Protein AF-U7QAL5-F1 (afdb_monomer_lite)

Foldseek 3Di:
DVVVVVVVVVVVVVVVVVVVVVVVVVVVVVVVVVVVVVVVVVVVVVVVVVVVVVVVVVVVVVVVVVVVVVVVVVVVVVVVVVVVVVVVVVVVVVVVVVVVVVVVVVVVVVVVVVVVVVVVVVVVVVVVVVVVVVVVVVLVVVLVVLVPDPDDPLVSLLLSLLVQLLVCVVVVNNVSNLVSLVSSVVSDPDQLVVSVVVSVVSSCVVQVVVVHDDDVVVCVVDPSSVVSSVVSVPVPDPDDDD

Radius of gyration: 71.0 Å; chains: 1; bounding box: 152×46×181 Å

pLDDT: mean 89.92, std 11.76, range [37.53, 98.44]

Organism: NCBI:txid1348334

Secondary structure (DSSP, 8-state):
-HHHHHHHHHHHHHHHHHHHHHHHHHHHHHHHHHHHHHHHHHHHHHHHHHHHHHHHHHHHHHHHHHHHHHHHHHHHHHHHHHHHHHHHHHHHHHHHHHHHHHHHHHHHHHHHHHHHHHHHHHHHHHHHHHHHHHHHHHHHHHHHHHHTS---HHHHHHHHHHHHHHHHHHTT-HHHHHHHHHHHTTT--S-HHHHHHHHHHHHHHHHHHTT----HHHHHH-HHHHHHHHHHHHS-------

Sequence (242 aa):
MQNLKLEDLKTELDQTKEELERSQLQLNQLLIELEQSQTQLYQMQREMEEMKSQNVKAEADETKEESSRSQVQLCQLLMELEQSHTELFQTHRELEESESFRKQIKVEFEQTKSNLEQTYRELVETKSAFLQTQGELDRYKFGEAIASQIISERERQYHQFVWDAWYAYRNGDINQMVDCLQKSLKYTSFSRTKTVSHWLKSWSYFSLQKGEKFEVRNLNSLLEWKQLLRRMTVVKSRATKK

Structure (mmCIF, N/CA/C/O backbone):
data_AF-U7QAL5-F1
#
_entry.id   AF-U7QAL5-F1
#
loop_
_atom_site.group_PDB
_atom_site.id
_atom_site.type_symbol
_atom_site.label_atom_id
_atom_site.label_alt_id
_atom_site.label_comp_id
_atom_site.label_asym_id
_atom_site.label_entity_id
_atom_site.label_seq_id
_atom_site.pdbx_PDB_ins_code
_atom_site.Cartn_x
_atom_site.Cartn_y
_atom_site.Cartn_z
_atom_site.occupancy
_atom_site.B_iso_or_equiv
_atom_site.auth_seq_id
_atom_site.auth_comp_id
_atom_site.auth_asym_id
_atom_site.auth_atom_id
_atom_site.pdbx_PDB_model_num
ATOM 1 N N . MET A 1 1 ? -112.307 0.870 111.579 1.00 50.78 1 MET A N 1
ATOM 2 C CA . MET A 1 1 ? -111.375 1.846 110.965 1.00 50.78 1 MET A CA 1
ATOM 3 C C . MET A 1 1 ? -109.913 1.674 111.396 1.00 50.78 1 MET A C 1
ATOM 5 O O . MET A 1 1 ? -109.056 1.951 110.574 1.00 50.78 1 MET A O 1
ATOM 9 N N . GLN A 1 2 ? -109.596 1.202 112.614 1.00 53.31 2 GLN A N 1
ATOM 10 C CA . GLN A 1 2 ? -108.200 0.938 113.026 1.00 53.31 2 GLN A CA 1
ATOM 11 C C . GLN A 1 2 ? -107.612 -0.398 112.511 1.00 53.31 2 GLN A C 1
ATOM 13 O O . GLN A 1 2 ? -106.420 -0.437 112.247 1.00 53.31 2 GLN A O 1
ATOM 18 N N . ASN A 1 3 ? -108.422 -1.450 112.295 1.00 52.50 3 ASN A N 1
ATOM 19 C CA . ASN A 1 3 ? -107.934 -2.759 111.806 1.00 52.50 3 ASN A CA 1
ATOM 20 C C . ASN A 1 3 ? -107.606 -2.788 110.295 1.00 52.50 3 ASN A C 1
ATOM 22 O O . ASN A 1 3 ? -106.592 -3.352 109.919 1.00 52.50 3 ASN A O 1
ATOM 26 N N . LEU A 1 4 ? -108.392 -2.105 109.445 1.00 56.28 4 LEU A N 1
ATOM 27 C CA . LEU A 1 4 ? -108.105 -1.979 108.001 1.00 56.28 4 LEU A CA 1
ATOM 28 C C . LEU A 1 4 ? -106.780 -1.246 107.728 1.00 56.28 4 LEU A C 1
ATOM 30 O O . LEU A 1 4 ? -106.004 -1.676 106.892 1.00 56.28 4 LEU A O 1
ATOM 34 N N . LYS A 1 5 ? -106.468 -0.201 108.508 1.00 61.22 5 LYS A N 1
ATOM 35 C CA . LYS A 1 5 ? -105.192 0.522 108.389 1.00 61.22 5 LYS A CA 1
ATOM 36 C C . LYS A 1 5 ? -103.976 -0.330 108.755 1.00 61.22 5 LYS A C 1
ATOM 38 O O . LYS A 1 5 ? -102.902 -0.082 108.229 1.00 61.22 5 LYS A O 1
ATOM 43 N N . LEU A 1 6 ? -104.122 -1.279 109.682 1.00 58.75 6 LEU A N 1
ATOM 44 C CA . LEU A 1 6 ? -103.025 -2.151 110.111 1.00 58.75 6 LEU A CA 1
ATOM 45 C C . LEU A 1 6 ? -102.735 -3.242 109.068 1.00 58.75 6 LEU A C 1
ATOM 47 O O . LEU A 1 6 ? -101.587 -3.637 108.901 1.00 58.75 6 LEU A O 1
ATOM 51 N N . GLU A 1 7 ? -103.777 -3.714 108.383 1.00 65.69 7 GLU A N 1
ATOM 52 C CA . GLU A 1 7 ? -103.694 -4.751 107.352 1.00 65.69 7 GLU A CA 1
ATOM 53 C C . GLU A 1 7 ? -103.163 -4.184 106.027 1.00 65.69 7 GLU A C 1
ATOM 55 O O . GLU A 1 7 ? -102.228 -4.759 105.474 1.00 65.69 7 GLU A O 1
ATOM 60 N N . ASP A 1 8 ? -103.623 -2.992 105.621 1.00 73.12 8 ASP A N 1
ATOM 61 C CA . ASP A 1 8 ? -103.089 -2.250 104.465 1.00 73.12 8 ASP A CA 1
ATOM 62 C C . ASP A 1 8 ? -101.589 -1.928 104.635 1.00 73.12 8 ASP A C 1
ATOM 64 O O . ASP A 1 8 ? -100.786 -2.170 103.731 1.00 73.12 8 ASP A O 1
ATOM 68 N N . LEU A 1 9 ? -101.183 -1.475 105.832 1.00 73.06 9 LEU A N 1
ATOM 69 C CA . LEU A 1 9 ? -99.774 -1.211 106.164 1.00 73.06 9 LEU A CA 1
ATOM 70 C C . LEU A 1 9 ? -98.901 -2.473 106.116 1.00 73.06 9 LEU A C 1
ATOM 72 O O . LEU A 1 9 ? -97.702 -2.385 105.862 1.00 73.06 9 LEU A O 1
ATOM 76 N N . LYS A 1 10 ? -99.473 -3.651 106.383 1.00 75.25 10 LYS A N 1
ATOM 77 C CA . LYS A 1 10 ? -98.742 -4.922 106.366 1.00 75.25 10 LYS A CA 1
ATOM 78 C C . LYS A 1 10 ? -98.538 -5.423 104.938 1.00 75.25 10 LYS A C 1
ATOM 80 O O . LYS A 1 10 ? -97.439 -5.850 104.605 1.00 75.25 10 LYS A O 1
ATOM 85 N N . THR A 1 11 ? -99.554 -5.287 104.086 1.00 80.12 11 THR A N 1
ATOM 86 C CA . THR A 1 11 ? -99.433 -5.567 102.649 1.00 80.12 11 THR A CA 1
ATOM 87 C C . THR A 1 11 ? -98.478 -4.607 101.940 1.00 80.12 11 THR A C 1
ATOM 89 O O . THR A 1 11 ? -97.691 -5.061 101.114 1.00 80.12 11 THR A O 1
ATOM 92 N N . GLU A 1 12 ? -98.465 -3.317 102.298 1.00 80.44 12 GLU A N 1
ATOM 93 C CA . GLU A 1 12 ? -97.457 -2.366 101.798 1.00 80.44 12 GLU A CA 1
ATOM 94 C C . GLU A 1 12 ? -96.039 -2.728 102.281 1.00 80.44 12 GLU A C 1
ATOM 96 O O . GLU A 1 12 ? -95.073 -2.633 101.521 1.00 80.44 12 GLU A O 1
ATOM 101 N N . LEU A 1 13 ? -95.888 -3.191 103.528 1.00 78.75 13 LEU A N 1
ATOM 102 C CA . LEU A 1 13 ? -94.595 -3.631 104.067 1.00 78.75 13 LEU A CA 1
ATOM 103 C C . LEU A 1 13 ? -94.060 -4.893 103.366 1.00 78.75 13 LEU A C 1
ATOM 105 O O . LEU A 1 13 ? -92.860 -4.997 103.114 1.00 78.75 13 LEU A O 1
ATOM 109 N N . ASP A 1 14 ? -94.931 -5.851 103.051 1.00 79.94 14 ASP A N 1
ATOM 110 C CA . ASP A 1 14 ? -94.541 -7.081 102.357 1.00 79.94 14 ASP A CA 1
ATOM 111 C C . ASP A 1 14 ? -94.232 -6.813 100.869 1.00 79.94 14 ASP A C 1
ATOM 113 O O . ASP A 1 14 ? -93.231 -7.316 100.358 1.00 79.94 14 ASP A O 1
ATOM 117 N N . GLN A 1 15 ? -94.988 -5.930 100.202 1.00 83.00 15 GLN A N 1
ATOM 118 C CA . GLN A 1 15 ? -94.677 -5.477 98.836 1.00 83.00 15 GLN A CA 1
ATOM 119 C C . GLN A 1 15 ? -93.341 -4.734 98.758 1.00 83.00 15 GLN A C 1
ATOM 121 O O . GLN A 1 15 ? -92.515 -5.042 97.902 1.00 83.00 15 GLN A O 1
ATOM 126 N N . THR A 1 16 ? -93.081 -3.805 99.681 1.00 82.00 16 THR A N 1
ATOM 127 C CA . THR A 1 16 ? -91.800 -3.079 99.711 1.00 82.00 16 THR A CA 1
ATOM 128 C C . THR A 1 16 ? -90.615 -4.003 100.004 1.00 82.00 16 THR A C 1
ATOM 130 O O . THR A 1 16 ? -89.517 -3.766 99.500 1.00 82.00 16 THR A O 1
ATOM 133 N N . LYS A 1 17 ? -90.815 -5.091 100.761 1.00 80.81 17 LYS A N 1
ATOM 134 C CA . LYS A 1 17 ? -89.806 -6.144 100.956 1.00 80.81 17 LYS A CA 1
ATOM 135 C C . LYS A 1 17 ? -89.528 -6.944 99.689 1.00 80.81 17 LYS A C 1
ATOM 137 O O . LYS A 1 17 ? -88.362 -7.131 99.357 1.00 80.81 17 LYS A O 1
ATOM 142 N N . GLU A 1 18 ? -90.563 -7.401 98.986 1.00 85.25 18 GLU A N 1
ATOM 143 C CA . GLU A 1 18 ? -90.392 -8.131 97.722 1.00 85.25 18 GLU A CA 1
ATOM 144 C C . GLU A 1 18 ? -89.742 -7.250 96.645 1.00 85.25 18 GLU A C 1
ATOM 146 O O . GLU A 1 18 ? -88.881 -7.708 95.891 1.00 85.25 18 GLU A O 1
ATOM 151 N N . GLU A 1 19 ? -90.107 -5.968 96.588 1.00 87.19 19 GLU A N 1
ATOM 152 C CA . GLU A 1 19 ? -89.474 -4.981 95.711 1.00 87.19 19 GLU A CA 1
ATOM 153 C C . GLU A 1 19 ? -88.008 -4.731 96.085 1.00 87.19 19 GLU A C 1
ATOM 155 O O . GLU A 1 19 ? -87.161 -4.612 95.193 1.00 87.19 19 GLU A O 1
ATOM 160 N N . LEU A 1 20 ? -87.680 -4.704 97.382 1.00 84.75 20 LEU A N 1
ATOM 161 C CA . LEU A 1 20 ? -86.304 -4.582 97.866 1.00 84.75 20 LEU A CA 1
ATOM 162 C C . LEU A 1 20 ? -85.467 -5.819 97.515 1.00 84.75 20 LEU A C 1
ATOM 164 O O . LEU A 1 20 ? -84.355 -5.668 97.006 1.00 84.75 20 LEU A O 1
ATOM 168 N N . GLU A 1 21 ? -85.997 -7.027 97.725 1.00 85.62 21 GLU A N 1
ATOM 169 C CA . GLU A 1 21 ? -85.333 -8.282 97.342 1.00 85.62 21 GLU A CA 1
ATOM 170 C C . GLU A 1 21 ? -85.132 -8.368 95.824 1.00 85.62 21 GLU A C 1
ATOM 172 O O . GLU A 1 21 ? -84.038 -8.701 95.360 1.00 85.62 21 GLU A O 1
ATOM 177 N N . ARG A 1 22 ? -86.142 -7.993 95.024 1.00 88.50 22 ARG A N 1
ATOM 178 C CA . ARG A 1 22 ? -86.002 -7.889 93.561 1.00 88.50 22 ARG A CA 1
ATOM 179 C C . ARG A 1 22 ? -84.934 -6.881 93.162 1.00 88.50 22 ARG A C 1
ATOM 181 O O . ARG A 1 22 ? -84.124 -7.183 92.287 1.00 88.50 22 ARG A O 1
ATOM 188 N N . SER A 1 23 ? -84.909 -5.719 93.808 1.00 86.38 23 SER A N 1
ATOM 189 C CA . SER A 1 23 ? -83.908 -4.684 93.543 1.00 86.38 23 SER A CA 1
ATOM 190 C C . SER A 1 23 ? -82.498 -5.164 93.893 1.00 86.38 23 SER A C 1
ATOM 192 O O . SER A 1 23 ? -81.563 -4.899 93.146 1.00 86.38 23 SER A O 1
ATOM 194 N N . GLN A 1 24 ? -82.326 -5.925 94.978 1.00 85.69 24 GLN A N 1
ATOM 195 C CA . GLN A 1 24 ? -81.038 -6.525 95.350 1.00 85.69 24 GLN A CA 1
ATOM 196 C C . GLN A 1 24 ? -80.581 -7.597 94.360 1.00 85.69 24 GLN A C 1
ATOM 198 O O . GLN A 1 24 ? -79.408 -7.621 93.992 1.00 85.69 24 GLN A O 1
ATOM 203 N N . LEU A 1 25 ? -81.488 -8.455 93.884 1.00 92.56 25 LEU A N 1
ATOM 204 C CA . LEU A 1 25 ? -81.169 -9.438 92.845 1.00 92.56 25 LEU A CA 1
ATOM 205 C C . LEU A 1 25 ? -80.759 -8.756 91.531 1.00 92.56 25 LEU A C 1
ATOM 207 O O . LEU A 1 25 ? -79.760 -9.147 90.933 1.00 92.56 25 LEU A O 1
ATOM 211 N N . GLN A 1 26 ? -81.474 -7.706 91.117 1.00 93.06 26 GLN A N 1
ATOM 212 C CA . GLN A 1 26 ? -81.117 -6.905 89.940 1.00 93.06 26 GLN A CA 1
ATOM 213 C C . GLN A 1 26 ? -79.773 -6.188 90.112 1.00 93.06 26 GLN A C 1
ATOM 215 O O . GLN A 1 26 ? -78.966 -6.176 89.185 1.00 93.06 26 GLN A O 1
ATOM 220 N N . LEU A 1 27 ? -79.504 -5.633 91.297 1.00 92.75 27 LEU A N 1
ATOM 221 C CA . LEU A 1 27 ? -78.224 -4.999 91.613 1.00 92.75 27 LEU A CA 1
ATOM 222 C C . LEU A 1 27 ? -77.067 -6.005 91.525 1.00 92.75 27 LEU A C 1
ATOM 224 O O . LEU A 1 27 ? -76.035 -5.699 90.933 1.00 92.75 27 LEU A O 1
ATOM 228 N N . ASN A 1 28 ? -77.247 -7.210 92.070 1.00 91.12 28 ASN A N 1
ATOM 229 C CA . ASN A 1 28 ? -76.244 -8.274 92.010 1.00 91.12 28 ASN A CA 1
ATOM 230 C C . ASN A 1 28 ? -75.992 -8.741 90.568 1.00 91.12 28 ASN A C 1
ATOM 232 O O . ASN A 1 28 ? -74.843 -8.947 90.185 1.00 91.12 28 ASN A O 1
ATOM 236 N N . GLN A 1 29 ? -77.046 -8.862 89.759 1.00 92.56 29 GLN A N 1
ATOM 237 C CA . GLN A 1 29 ? -76.941 -9.198 88.338 1.00 92.56 29 GLN A CA 1
ATOM 238 C C . GLN A 1 29 ? -76.139 -8.132 87.572 1.00 92.56 29 GLN A C 1
ATOM 240 O O . GLN A 1 29 ? -75.200 -8.469 86.853 1.00 92.56 29 GLN A O 1
ATOM 245 N N . LEU A 1 30 ? -76.448 -6.847 87.791 1.00 94.62 30 LEU A N 1
ATOM 246 C CA . LEU A 1 30 ? -75.719 -5.727 87.187 1.00 94.62 30 LEU A CA 1
ATOM 247 C C . LEU A 1 30 ? -74.250 -5.676 87.624 1.00 94.62 30 LEU A C 1
ATOM 249 O O . LEU A 1 30 ? -73.389 -5.345 86.815 1.00 94.62 30 LEU A O 1
ATOM 253 N N . LEU A 1 31 ? -73.945 -6.013 88.881 1.00 92.69 31 LEU A N 1
ATOM 254 C CA . LEU A 1 31 ? -72.568 -6.111 89.375 1.00 92.69 31 LEU A CA 1
ATOM 255 C C . LEU A 1 31 ? -71.771 -7.196 88.641 1.00 92.69 31 LEU A C 1
ATOM 257 O O . LEU A 1 31 ? -70.651 -6.932 88.209 1.00 92.69 31 LEU A O 1
ATOM 261 N N . ILE A 1 32 ? -72.363 -8.379 88.447 1.00 95.12 32 ILE A N 1
ATOM 262 C CA . ILE A 1 32 ? -71.736 -9.483 87.704 1.00 95.12 32 ILE A CA 1
ATOM 263 C C . ILE A 1 32 ? -71.517 -9.090 86.239 1.00 95.12 32 ILE A C 1
ATOM 265 O O . ILE A 1 32 ? -70.437 -9.309 85.693 1.00 95.12 32 ILE A O 1
ATOM 269 N N . GLU A 1 33 ? -72.516 -8.487 85.594 1.00 94.31 33 GLU A N 1
ATOM 270 C CA . GLU A 1 33 ? -72.412 -8.025 84.203 1.00 94.31 33 GLU A CA 1
ATOM 271 C C . GLU A 1 33 ? -71.361 -6.917 84.043 1.00 94.31 33 GLU A C 1
ATOM 273 O O . GLU A 1 33 ? -70.630 -6.890 83.047 1.00 94.31 33 GLU A O 1
ATOM 278 N N . LEU A 1 34 ? -71.231 -6.032 85.037 1.00 93.56 34 LEU A N 1
ATOM 279 C CA . LEU A 1 34 ? -70.192 -5.006 85.070 1.00 93.56 34 LEU A CA 1
ATOM 280 C C . LEU A 1 34 ? -68.795 -5.623 85.226 1.00 93.56 34 LEU A C 1
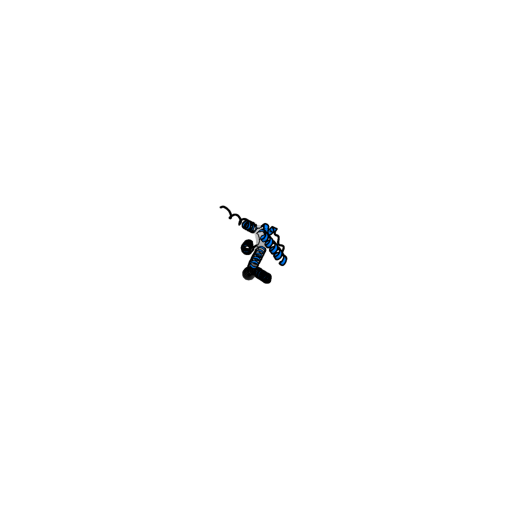ATOM 282 O O . LEU A 1 34 ? -67.895 -5.245 84.476 1.00 93.56 34 LEU A O 1
ATOM 286 N N . GLU A 1 35 ? -68.607 -6.584 86.135 1.00 94.19 35 GLU A N 1
ATOM 287 C CA . GLU A 1 35 ? -67.338 -7.321 86.284 1.00 94.19 35 GLU A CA 1
ATOM 288 C C . GLU A 1 35 ? -66.963 -8.081 85.004 1.00 94.19 35 GLU A C 1
ATOM 290 O O . GLU A 1 35 ? -65.810 -8.045 84.559 1.00 94.19 35 GLU A O 1
ATOM 295 N N . GLN A 1 36 ? -67.937 -8.730 84.362 1.00 93.12 36 GLN A N 1
ATOM 296 C CA . GLN A 1 36 ? -67.736 -9.408 83.080 1.00 93.12 36 GLN A CA 1
ATOM 297 C C . GLN A 1 36 ? -67.337 -8.417 81.984 1.00 93.12 36 GLN A C 1
ATOM 299 O O . GLN A 1 36 ? -66.375 -8.664 81.254 1.00 93.12 36 GLN A O 1
ATOM 304 N N . SER A 1 37 ? -68.021 -7.273 81.904 1.00 92.88 37 SER A N 1
ATOM 305 C CA . SER A 1 37 ? -67.718 -6.222 80.927 1.00 92.88 37 SER A CA 1
ATOM 306 C C . SER A 1 37 ? -66.326 -5.634 81.145 1.00 92.88 37 SER A C 1
ATOM 308 O O . SER A 1 37 ? -65.585 -5.453 80.183 1.00 92.88 37 SER A O 1
ATOM 310 N N . GLN A 1 38 ? -65.926 -5.389 82.397 1.00 93.25 38 GLN A N 1
ATOM 311 C CA . GLN A 1 38 ? -64.573 -4.935 82.733 1.00 93.25 38 GLN A CA 1
ATOM 312 C C . GLN A 1 38 ? -63.519 -5.959 82.306 1.00 93.25 38 GLN A C 1
ATOM 314 O O . GLN A 1 38 ? -62.523 -5.590 81.686 1.00 93.25 38 GLN A O 1
ATOM 319 N N . THR A 1 39 ? -63.757 -7.245 82.569 1.00 95.44 39 THR A N 1
ATOM 320 C CA . THR A 1 39 ? -62.841 -8.328 82.178 1.00 95.44 39 THR A CA 1
ATOM 321 C C . THR A 1 39 ? -62.680 -8.403 80.656 1.00 95.44 39 THR A C 1
ATOM 323 O O . THR A 1 39 ? -61.556 -8.485 80.160 1.00 95.44 39 THR A O 1
ATOM 326 N N . GLN A 1 40 ? -63.779 -8.300 79.903 1.00 95.12 40 GLN A N 1
ATOM 327 C CA . GLN A 1 40 ? -63.745 -8.254 78.437 1.00 95.12 40 GLN A CA 1
ATOM 328 C C . GLN A 1 40 ? -62.991 -7.027 77.916 1.00 95.12 40 GLN A C 1
ATOM 330 O O . GLN A 1 40 ? -62.199 -7.146 76.982 1.00 95.12 40 GLN A O 1
ATOM 335 N N . LEU A 1 41 ? -63.192 -5.859 78.536 1.00 95.38 41 LEU A N 1
ATOM 336 C CA . LEU A 1 41 ? -62.483 -4.627 78.183 1.00 95.38 41 LEU A CA 1
ATOM 337 C C . LEU A 1 41 ? -60.969 -4.779 78.378 1.00 95.38 41 LEU A C 1
ATOM 339 O O . LEU A 1 41 ? -60.198 -4.441 77.479 1.00 95.38 41 LEU A O 1
ATOM 343 N N . TYR A 1 42 ? -60.549 -5.348 79.513 1.00 95.25 42 TYR A N 1
ATOM 344 C CA . TYR A 1 42 ? -59.141 -5.645 79.784 1.00 95.25 42 TYR A CA 1
ATOM 345 C C . TYR A 1 42 ? -58.547 -6.631 78.775 1.00 95.25 42 TYR A C 1
ATOM 347 O O . TYR A 1 42 ? -57.396 -6.478 78.362 1.00 95.25 42 TYR A O 1
ATOM 355 N N . GLN A 1 43 ? -59.315 -7.637 78.362 1.00 94.88 43 GLN A N 1
ATOM 356 C CA . GLN A 1 43 ? -58.853 -8.633 77.401 1.00 94.88 43 GLN A CA 1
ATOM 357 C C . GLN A 1 43 ? -58.716 -8.046 75.991 1.00 94.88 43 GLN A C 1
ATOM 359 O O . GLN A 1 43 ? -57.670 -8.207 75.367 1.00 94.88 43 GLN A O 1
ATOM 364 N N . MET A 1 44 ? -59.701 -7.260 75.548 1.00 95.94 44 MET A N 1
ATOM 365 C CA . MET A 1 44 ? -59.659 -6.535 74.274 1.00 95.94 44 MET A CA 1
ATOM 366 C C . MET A 1 44 ? -58.486 -5.543 74.213 1.00 95.94 44 MET A C 1
ATOM 368 O O . MET A 1 44 ? -57.819 -5.431 73.186 1.00 95.94 44 MET A O 1
ATOM 372 N N . GLN A 1 45 ? -58.199 -4.824 75.306 1.00 93.81 45 GLN A N 1
ATOM 373 C CA . GLN A 1 45 ? -57.032 -3.935 75.373 1.00 93.81 45 GLN A CA 1
ATOM 374 C C . GLN A 1 45 ? -55.718 -4.702 75.211 1.00 93.81 45 GLN A C 1
ATOM 376 O O . GLN A 1 45 ? -54.862 -4.270 74.440 1.00 93.81 45 GLN A O 1
ATOM 381 N N . ARG A 1 46 ? -55.580 -5.853 75.881 1.00 95.25 46 ARG A N 1
ATOM 382 C CA . ARG A 1 46 ? -54.388 -6.703 75.770 1.00 95.25 46 ARG A CA 1
ATOM 383 C C . ARG A 1 46 ? -54.192 -7.215 74.345 1.00 95.25 46 ARG A C 1
ATOM 385 O O . ARG A 1 46 ? -53.096 -7.101 73.808 1.00 95.25 46 ARG A O 1
ATOM 392 N N . GLU A 1 47 ? -55.250 -7.732 73.724 1.00 95.31 47 GLU A N 1
ATOM 393 C CA . GLU A 1 47 ? -55.205 -8.208 72.337 1.00 95.31 47 GLU A CA 1
ATOM 394 C C . GLU A 1 47 ? -54.846 -7.072 71.369 1.00 95.31 47 GLU A C 1
ATOM 396 O O . GLU A 1 47 ? -54.039 -7.261 70.462 1.00 95.31 47 GLU A O 1
ATOM 401 N N . MET A 1 48 ? -55.371 -5.860 71.587 1.00 93.00 48 MET A N 1
ATOM 402 C CA . MET A 1 48 ? -55.013 -4.692 70.779 1.00 93.00 48 MET A CA 1
ATOM 403 C C . MET A 1 48 ? -53.532 -4.313 70.923 1.00 93.00 48 MET A C 1
ATOM 405 O O . MET A 1 48 ? -52.888 -3.974 69.928 1.00 93.00 48 MET A O 1
ATOM 409 N N . GLU A 1 49 ? -52.985 -4.335 72.140 1.00 93.81 49 GLU A N 1
ATOM 410 C CA . GLU A 1 49 ? -51.561 -4.072 72.383 1.00 93.81 49 GLU A CA 1
ATOM 411 C C . GLU A 1 49 ? -50.671 -5.137 71.740 1.00 93.81 49 GLU A C 1
ATOM 413 O O . GLU A 1 49 ? -49.665 -4.804 71.109 1.00 93.81 49 GLU A O 1
ATOM 418 N N . GLU A 1 50 ? -51.075 -6.402 71.825 1.00 94.44 50 GLU A N 1
ATOM 419 C CA . GLU A 1 50 ? -50.357 -7.520 71.223 1.00 94.44 50 GLU A CA 1
ATOM 420 C C . GLU A 1 50 ? -50.372 -7.436 69.689 1.00 94.44 50 GLU A C 1
ATOM 422 O O . GLU A 1 50 ? -49.316 -7.509 69.061 1.00 94.44 50 GLU A O 1
ATOM 427 N N . MET A 1 51 ? -51.529 -7.150 69.084 1.00 93.94 51 MET A N 1
ATOM 428 C CA . MET A 1 51 ? -51.662 -6.921 67.639 1.00 93.94 51 MET A CA 1
ATOM 429 C C . MET A 1 51 ? -50.833 -5.721 67.162 1.00 93.94 51 MET A C 1
ATOM 431 O O . MET A 1 51 ? -50.158 -5.806 66.137 1.00 93.94 51 MET A O 1
ATOM 435 N N . LYS A 1 52 ? -50.829 -4.605 67.909 1.00 92.62 52 LYS A N 1
ATOM 436 C CA . LYS A 1 52 ? -49.979 -3.442 67.591 1.00 92.62 52 LYS A CA 1
ATOM 437 C C . LYS A 1 52 ? -48.497 -3.801 67.641 1.00 92.62 52 LYS A C 1
ATOM 439 O O . LYS A 1 52 ? -47.752 -3.416 66.743 1.00 92.62 52 LYS A O 1
ATOM 444 N N . SER A 1 53 ? -48.071 -4.541 68.665 1.00 92.94 53 SER A N 1
ATOM 445 C CA . SER A 1 53 ? -46.684 -4.993 68.795 1.00 92.94 53 SER A CA 1
ATOM 446 C C . SER A 1 53 ? -46.281 -5.928 67.651 1.00 92.94 53 SER A C 1
ATOM 448 O O . SER A 1 53 ? -45.206 -5.758 67.074 1.00 92.94 53 SER A O 1
ATOM 450 N N . GLN A 1 54 ? -47.158 -6.865 67.274 1.00 93.56 54 GLN A N 1
ATOM 451 C CA . GLN A 1 54 ? -46.937 -7.767 66.144 1.00 93.56 54 GLN A CA 1
ATOM 452 C C . GLN A 1 54 ? -46.836 -7.009 64.815 1.00 93.56 54 GLN A C 1
ATOM 454 O O . GLN A 1 54 ? -45.926 -7.292 64.040 1.00 93.56 54 GLN A O 1
ATOM 459 N N . ASN A 1 55 ? -47.699 -6.015 64.575 1.00 92.81 55 ASN A N 1
ATOM 460 C CA . ASN 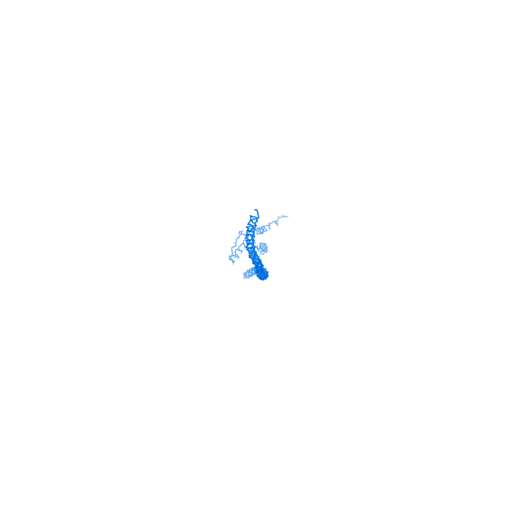A 1 55 ? -47.660 -5.224 63.344 1.00 92.81 55 ASN A CA 1
ATOM 461 C C . ASN A 1 55 ? -46.360 -4.416 63.215 1.00 92.81 55 ASN A C 1
ATOM 463 O O . ASN A 1 55 ? -45.700 -4.473 62.184 1.00 92.81 55 ASN A O 1
ATOM 467 N N . VAL A 1 56 ? -45.944 -3.731 64.288 1.00 93.81 56 VAL A N 1
ATOM 468 C CA . VAL A 1 56 ? -44.675 -2.978 64.301 1.00 93.81 56 VAL A CA 1
ATOM 469 C C . VAL A 1 56 ? -43.484 -3.898 64.037 1.00 93.81 56 VAL A C 1
ATOM 471 O O . VAL A 1 56 ? -42.546 -3.520 63.338 1.00 93.81 56 VAL A O 1
ATOM 474 N N . LYS A 1 57 ? -43.509 -5.119 64.579 1.00 95.00 57 LYS A N 1
ATOM 475 C CA . LYS A 1 57 ? -42.452 -6.102 64.336 1.00 95.00 57 LYS A CA 1
ATOM 476 C C . LYS A 1 57 ? -42.431 -6.575 62.878 1.00 95.00 57 LYS A C 1
ATOM 478 O O . LYS A 1 57 ? -41.353 -6.647 62.302 1.00 95.00 57 LYS A O 1
ATOM 483 N N . ALA A 1 58 ? -43.594 -6.852 62.289 1.00 94.25 58 ALA A N 1
ATOM 484 C CA . ALA A 1 58 ? -43.700 -7.265 60.892 1.00 94.25 58 ALA A CA 1
ATOM 485 C C . ALA A 1 58 ? -43.180 -6.180 59.929 1.00 94.25 58 ALA A C 1
ATOM 487 O O . ALA A 1 58 ? -42.359 -6.483 59.069 1.00 94.25 58 ALA A O 1
ATOM 488 N N . GLU A 1 59 ? -43.568 -4.914 60.131 1.00 94.06 59 GLU A N 1
ATOM 489 C CA . GLU A 1 59 ? -43.060 -3.778 59.341 1.00 94.06 59 GLU A CA 1
ATOM 490 C C . GLU A 1 59 ? -41.535 -3.601 59.495 1.00 94.06 59 GLU A C 1
ATOM 492 O O . GLU A 1 59 ? -40.820 -3.305 58.532 1.00 94.06 59 GLU A O 1
ATOM 497 N N . ALA A 1 60 ? -41.001 -3.810 60.704 1.00 93.69 60 ALA A N 1
ATOM 498 C CA . ALA A 1 60 ? -39.561 -3.748 60.953 1.00 93.69 60 ALA A CA 1
ATOM 499 C C . ALA A 1 60 ? -38.788 -4.881 60.250 1.00 93.69 60 ALA A C 1
ATOM 501 O O . ALA A 1 60 ? -37.690 -4.652 59.739 1.00 93.69 60 ALA A O 1
ATOM 502 N N . ASP A 1 61 ? -39.344 -6.093 60.211 1.00 94.75 61 ASP A N 1
ATOM 503 C CA . ASP A 1 61 ? -38.731 -7.229 59.520 1.00 94.75 61 ASP A CA 1
ATOM 504 C C . ASP A 1 61 ? -38.774 -7.038 57.989 1.00 94.75 61 ASP A C 1
ATOM 506 O O . ASP A 1 61 ? -37.756 -7.246 57.325 1.00 94.75 61 ASP A O 1
ATOM 510 N N . GLU A 1 62 ? -39.889 -6.544 57.438 1.00 95.31 62 GLU A N 1
ATOM 511 C CA . GLU A 1 62 ? -40.043 -6.265 56.000 1.00 95.31 62 GLU A CA 1
ATOM 512 C C . GLU A 1 62 ? -39.069 -5.179 55.517 1.00 95.31 62 GLU A C 1
ATOM 514 O O . GLU A 1 62 ? -38.330 -5.376 54.551 1.00 95.31 62 GLU A O 1
ATOM 519 N N . THR A 1 63 ? -38.973 -4.059 56.241 1.00 94.19 63 THR A N 1
ATOM 520 C CA . THR A 1 63 ? -38.021 -2.979 55.909 1.00 94.19 63 THR A CA 1
ATOM 521 C C . THR A 1 63 ? -36.564 -3.434 55.992 1.00 94.19 63 THR A C 1
ATOM 523 O O . THR A 1 63 ? -35.723 -3.016 55.188 1.00 94.19 63 THR A O 1
ATOM 526 N N . LYS A 1 64 ? -36.239 -4.322 56.937 1.00 94.75 64 LYS A N 1
ATOM 527 C CA . LYS A 1 64 ? -34.902 -4.910 57.058 1.00 94.75 64 LYS A CA 1
ATOM 528 C C . LYS A 1 64 ? -34.587 -5.853 55.900 1.00 94.75 64 LYS A C 1
ATOM 530 O O . LYS A 1 64 ? -33.457 -5.848 55.399 1.00 94.75 64 LYS A O 1
ATOM 535 N N . GLU A 1 65 ? -35.554 -6.658 55.477 1.00 95.44 65 GLU A N 1
ATOM 536 C CA . GLU A 1 65 ? -35.400 -7.554 54.334 1.00 95.44 65 GLU A CA 1
ATOM 537 C C . GLU A 1 65 ? -35.238 -6.761 53.031 1.00 95.44 65 GLU A C 1
ATOM 539 O O . GLU A 1 65 ? -34.313 -7.029 52.260 1.00 95.44 65 GLU A O 1
ATOM 544 N N . GLU A 1 66 ? -36.034 -5.709 52.828 1.00 95.94 66 GLU A N 1
ATOM 545 C CA . GLU A 1 66 ? -35.919 -4.823 51.666 1.00 95.94 66 GLU A CA 1
ATOM 546 C C . GLU A 1 66 ? -34.591 -4.050 51.641 1.00 95.94 66 GLU A C 1
ATOM 548 O O . GLU A 1 66 ? -33.950 -3.933 50.590 1.00 95.94 66 GLU A O 1
ATOM 553 N N . SER A 1 67 ? -34.106 -3.599 52.803 1.00 94.00 67 SER A N 1
ATOM 554 C CA . SER A 1 67 ? -32.773 -3.001 52.933 1.00 94.00 67 SER A CA 1
ATOM 555 C C . SER A 1 67 ? -31.665 -3.998 52.581 1.00 94.00 67 SER A C 1
ATOM 557 O O . SER A 1 67 ? -30.773 -3.676 51.793 1.00 94.00 67 SER A O 1
ATOM 559 N N . SER A 1 68 ? -31.752 -5.232 53.089 1.00 95.69 68 SER A N 1
ATOM 560 C CA . SER A 1 68 ? -30.784 -6.298 52.791 1.00 95.69 68 SER A CA 1
ATOM 561 C C . SER A 1 68 ? -30.785 -6.651 51.301 1.00 95.69 68 SER A C 1
ATOM 563 O O . SER A 1 68 ? -29.728 -6.796 50.686 1.00 95.69 68 SER A O 1
ATOM 565 N N . ARG A 1 69 ? -31.972 -6.718 50.687 1.00 97.00 69 ARG A N 1
ATOM 566 C CA . ARG A 1 69 ? -32.143 -6.948 49.248 1.00 97.00 69 ARG A CA 1
ATOM 567 C C . ARG A 1 69 ? -31.526 -5.822 48.421 1.00 97.00 69 ARG A C 1
ATOM 569 O O . ARG A 1 69 ? -30.796 -6.100 47.472 1.00 97.00 69 ARG A O 1
ATOM 576 N N . SER A 1 70 ? -31.768 -4.573 48.809 1.00 95.81 70 SER A N 1
ATOM 577 C CA . SER A 1 70 ? -31.182 -3.395 48.158 1.00 95.81 70 SER A CA 1
ATOM 578 C C . SER A 1 70 ? -29.654 -3.383 48.274 1.00 95.81 70 SER A C 1
ATOM 580 O O . SER A 1 70 ? -28.956 -3.041 47.321 1.00 95.81 70 SER A O 1
ATOM 582 N N . GLN A 1 71 ? -29.111 -3.811 49.418 1.00 96.31 71 GLN A N 1
ATOM 583 C CA . GLN A 1 71 ? -27.668 -3.900 49.639 1.00 96.31 71 GLN A CA 1
ATOM 584 C C . GLN A 1 71 ? -27.011 -4.945 48.727 1.00 96.31 71 GLN A C 1
ATOM 586 O O . GLN A 1 71 ? -25.977 -4.666 48.123 1.00 96.31 71 GLN A O 1
ATOM 591 N N . VAL A 1 72 ? -27.631 -6.118 48.561 1.00 96.81 72 VAL A N 1
ATOM 592 C CA . VAL A 1 72 ? -27.146 -7.154 47.631 1.00 96.81 72 VAL A CA 1
ATOM 593 C C . VAL A 1 72 ? -27.186 -6.662 46.180 1.00 96.81 72 VAL A C 1
ATOM 595 O O . VAL A 1 72 ? -26.219 -6.864 45.446 1.00 96.81 72 VAL A O 1
ATOM 598 N N . GLN A 1 73 ? -28.257 -5.969 45.779 1.00 97.56 73 GLN A N 1
ATOM 599 C CA . GLN A 1 73 ? -28.371 -5.381 44.438 1.00 97.56 73 GLN A CA 1
ATOM 600 C C . GLN A 1 73 ? -27.283 -4.334 44.168 1.00 97.56 73 GLN A C 1
ATOM 602 O O . GLN A 1 73 ? -26.689 -4.326 43.091 1.00 97.56 73 GLN A O 1
ATOM 607 N N . LEU A 1 74 ? -26.978 -3.482 45.153 1.00 97.12 74 LEU A N 1
ATOM 608 C CA . LEU A 1 74 ? -25.875 -2.523 45.059 1.00 97.12 74 LEU A CA 1
ATOM 609 C C . LEU A 1 74 ? -24.523 -3.221 44.883 1.00 97.12 74 LEU A C 1
ATOM 611 O O . LEU A 1 74 ? -23.726 -2.798 44.048 1.00 97.12 74 LEU A O 1
ATOM 615 N N . CYS A 1 75 ? -24.265 -4.297 45.630 1.00 96.56 75 CYS A N 1
ATOM 616 C CA . CYS A 1 75 ? -23.035 -5.073 45.474 1.00 96.56 75 CYS A CA 1
ATOM 617 C C . CYS A 1 75 ? -22.920 -5.704 44.078 1.00 96.56 75 CYS A C 1
ATOM 619 O O . CYS A 1 75 ? -21.839 -5.670 43.495 1.00 96.56 75 CYS A O 1
ATOM 621 N N . GLN A 1 76 ? -24.014 -6.230 43.522 1.00 96.94 76 GLN A N 1
ATOM 622 C CA . GLN A 1 76 ? -24.021 -6.775 42.159 1.00 96.94 76 GLN A CA 1
ATOM 623 C C . GLN A 1 76 ? -23.715 -5.704 41.111 1.00 96.94 76 GLN A C 1
ATOM 625 O O . GLN A 1 76 ? -22.819 -5.900 40.295 1.00 96.94 76 GLN A O 1
ATOM 630 N N . LEU A 1 77 ? -24.383 -4.550 41.183 1.00 97.19 77 LEU A N 1
ATOM 631 C CA . LEU A 1 77 ? -24.132 -3.439 40.260 1.00 97.19 77 LEU A CA 1
ATOM 632 C C . LEU A 1 77 ? -22.685 -2.938 40.327 1.00 97.19 77 LEU A C 1
ATOM 634 O O . LEU A 1 77 ? -22.103 -2.603 39.299 1.00 97.19 77 LEU A O 1
ATOM 638 N N . LEU A 1 78 ? -22.085 -2.904 41.520 1.00 97.81 78 LEU A N 1
ATOM 639 C CA . LEU A 1 78 ? -20.675 -2.539 41.675 1.00 97.81 78 LEU A CA 1
ATOM 640 C C . LEU A 1 78 ? -19.741 -3.549 40.998 1.00 97.81 78 LEU A C 1
ATOM 642 O O . LEU A 1 78 ? -18.816 -3.133 40.304 1.00 97.81 78 LEU A O 1
ATOM 646 N N . MET A 1 79 ? -20.002 -4.851 41.146 1.00 96.50 79 MET A N 1
ATOM 647 C CA . MET A 1 79 ? -19.215 -5.891 40.473 1.00 96.50 79 MET A CA 1
ATOM 648 C C . MET A 1 79 ? -19.355 -5.822 38.947 1.00 96.50 79 MET A C 1
ATOM 650 O O . MET A 1 79 ? -18.356 -5.908 38.236 1.00 96.50 79 MET A O 1
ATOM 654 N N . GLU A 1 80 ? -20.572 -5.624 38.434 1.00 97.56 80 GLU A N 1
ATOM 655 C CA . GLU A 1 80 ? -20.829 -5.470 36.994 1.00 97.56 80 GLU A CA 1
ATOM 656 C C . GLU A 1 80 ? -20.135 -4.228 36.416 1.00 97.56 80 GLU A C 1
ATOM 658 O O . GLU A 1 80 ? -19.580 -4.269 35.313 1.00 97.56 80 GLU A O 1
ATOM 663 N N . LEU A 1 81 ? -20.118 -3.126 37.172 1.00 97.25 81 LEU A N 1
ATOM 664 C CA . LEU A 1 81 ? -19.423 -1.901 36.789 1.00 97.25 81 LEU A CA 1
ATOM 665 C C . LEU A 1 81 ? -17.902 -2.106 36.743 1.00 97.25 81 LEU A C 1
ATOM 667 O O . LEU A 1 81 ? -17.251 -1.677 35.790 1.00 97.25 81 LEU A O 1
ATOM 671 N N . GLU A 1 82 ? -17.330 -2.778 37.742 1.00 97.31 82 GLU A N 1
ATOM 672 C CA . GLU A 1 82 ? -15.897 -3.086 37.798 1.00 97.31 82 GLU A CA 1
ATOM 673 C C . GLU A 1 82 ? -15.469 -4.032 36.663 1.00 97.31 82 GLU A C 1
ATOM 675 O O . GLU A 1 82 ? -14.437 -3.818 36.013 1.00 97.31 82 GLU A O 1
ATOM 680 N N . GLN A 1 83 ? -16.304 -5.025 36.348 1.00 97.06 83 GLN A N 1
ATOM 681 C CA . GLN A 1 83 ? -16.096 -5.904 35.201 1.00 97.06 83 GLN A CA 1
ATOM 682 C C . GLN A 1 83 ? -16.133 -5.118 33.884 1.00 97.06 83 GLN A C 1
ATOM 684 O O . GLN A 1 83 ? -15.201 -5.216 33.084 1.00 97.06 83 GLN A O 1
ATOM 689 N N . SER A 1 84 ? -17.150 -4.275 33.691 1.00 96.38 84 SER A N 1
ATOM 690 C CA . SER A 1 84 ? -17.281 -3.439 32.491 1.00 96.38 84 SER A CA 1
ATOM 691 C C . SER A 1 84 ? -16.081 -2.502 32.312 1.00 96.38 84 SER A C 1
ATOM 693 O O . SER A 1 84 ? -15.596 -2.306 31.198 1.00 96.38 84 SER A O 1
ATOM 695 N N . HIS A 1 85 ? -15.549 -1.949 33.407 1.00 97.00 85 HIS A N 1
ATOM 696 C CA . HIS A 1 85 ? -14.329 -1.141 33.378 1.00 97.00 85 HIS A CA 1
ATOM 697 C C . HIS A 1 85 ? -13.100 -1.938 32.936 1.00 97.00 85 HIS A C 1
ATOM 699 O O . HIS A 1 85 ? -12.286 -1.428 32.162 1.00 97.00 85 HIS A O 1
ATOM 705 N N . THR A 1 86 ? -12.967 -3.177 33.408 1.00 97.50 86 THR A N 1
ATOM 706 C CA . THR A 1 86 ? -11.856 -4.060 33.035 1.00 97.50 86 THR A CA 1
ATOM 707 C C . THR A 1 86 ? -11.913 -4.415 31.549 1.00 97.50 86 THR A C 1
ATOM 709 O O . THR A 1 86 ? -10.902 -4.308 30.852 1.00 97.50 86 THR A O 1
ATOM 712 N N . GLU A 1 87 ? -13.099 -4.753 31.038 1.00 97.88 87 GLU A N 1
ATOM 713 C CA . GLU A 1 87 ? -13.327 -5.043 29.616 1.00 97.88 87 GLU A CA 1
ATOM 714 C C . GLU A 1 87 ? -13.051 -3.813 28.733 1.00 97.88 87 GLU A C 1
ATOM 716 O O . GLU A 1 87 ? -12.370 -3.909 27.707 1.00 97.88 87 GLU A O 1
ATOM 721 N N . LEU A 1 88 ? -13.498 -2.626 29.155 1.00 98.06 88 LEU A N 1
ATOM 722 C CA . LEU A 1 88 ? -13.212 -1.371 28.453 1.00 98.06 88 LEU A CA 1
ATOM 723 C C . LEU A 1 88 ? -11.705 -1.088 28.409 1.00 98.06 88 LEU A C 1
ATOM 725 O O . LEU A 1 88 ? -11.161 -0.754 27.359 1.00 98.06 88 LEU A O 1
ATOM 729 N N . PHE A 1 89 ? -11.003 -1.256 29.528 1.00 97.75 89 PHE A N 1
ATOM 730 C CA . PHE A 1 89 ? -9.560 -1.039 29.574 1.00 97.75 89 PHE A CA 1
ATOM 731 C C . PHE A 1 89 ? -8.798 -2.013 28.664 1.00 97.75 89 PHE A C 1
ATOM 733 O O . PHE A 1 89 ? -7.863 -1.611 27.967 1.00 97.75 89 PHE A O 1
ATOM 740 N N . GLN A 1 90 ? -9.214 -3.280 28.625 1.00 97.50 90 GLN A N 1
ATOM 741 C CA . GLN A 1 90 ? -8.611 -4.275 27.744 1.00 97.50 90 GLN A CA 1
ATOM 742 C C . GLN A 1 90 ? -8.847 -3.948 26.264 1.00 97.50 90 GLN A C 1
ATOM 744 O O . GLN A 1 90 ? -7.893 -3.916 25.489 1.00 97.50 90 GLN A O 1
ATOM 749 N N . THR A 1 91 ? -10.086 -3.637 25.880 1.00 96.81 91 THR A N 1
ATOM 750 C CA . THR A 1 91 ? -10.410 -3.260 24.493 1.00 96.81 91 THR A CA 1
ATOM 751 C C . THR A 1 91 ? -9.688 -1.985 24.056 1.00 96.81 91 THR A C 1
ATOM 753 O O . THR A 1 91 ? -9.264 -1.879 22.906 1.00 96.81 91 THR A O 1
ATOM 756 N N . HIS A 1 92 ? -9.475 -1.034 24.970 1.00 97.81 92 HIS A N 1
ATOM 757 C CA . HIS A 1 92 ? -8.671 0.151 24.690 1.00 97.81 92 HIS A CA 1
ATOM 758 C C . HIS A 1 92 ? -7.206 -0.198 24.402 1.00 97.81 92 HIS A C 1
ATOM 760 O O . HIS A 1 92 ? -6.647 0.294 23.424 1.00 97.81 92 HIS A O 1
ATOM 766 N N . ARG A 1 93 ? -6.602 -1.094 25.192 1.00 97.88 93 ARG A N 1
ATOM 767 C CA . ARG A 1 93 ? -5.235 -1.575 24.941 1.00 97.88 93 ARG A CA 1
ATOM 768 C C . ARG A 1 93 ? -5.124 -2.274 23.583 1.00 97.88 93 ARG A C 1
ATOM 770 O O . ARG A 1 93 ? -4.217 -1.973 22.814 1.00 97.88 93 ARG A O 1
ATOM 777 N N . GLU A 1 94 ? -6.052 -3.176 23.271 1.00 98.06 94 GLU A N 1
ATOM 778 C CA . GLU A 1 94 ? -6.078 -3.880 21.980 1.00 98.06 94 GLU A CA 1
ATOM 779 C C . GLU A 1 94 ? -6.221 -2.899 20.802 1.00 98.06 94 GLU A C 1
ATOM 781 O O . GLU A 1 94 ? -5.588 -3.070 19.754 1.00 98.06 94 GLU A O 1
ATOM 786 N N . LEU A 1 95 ? -7.003 -1.828 20.980 1.00 98.12 95 LEU A N 1
ATOM 787 C CA . LEU A 1 95 ? -7.112 -0.753 19.999 1.00 98.12 95 LEU A CA 1
ATOM 788 C C . LEU A 1 95 ? -5.774 -0.023 19.812 1.00 98.12 95 LEU A C 1
ATOM 790 O O . LEU A 1 95 ? -5.346 0.144 18.670 1.00 98.12 95 LEU A O 1
ATOM 794 N N . GLU A 1 96 ? -5.095 0.373 20.892 1.00 97.94 96 GLU A N 1
ATOM 795 C CA . GLU A 1 96 ? -3.778 1.027 20.828 1.00 97.94 96 GLU A CA 1
ATOM 796 C C . GLU A 1 96 ? -2.730 0.156 20.113 1.00 97.94 96 GLU A C 1
ATOM 798 O O . GLU A 1 96 ? -1.970 0.648 19.269 1.00 97.94 96 GLU A O 1
ATOM 803 N N . GLU A 1 97 ? -2.720 -1.149 20.391 1.00 97.81 97 GLU A N 1
ATOM 804 C CA . GLU A 1 97 ? -1.849 -2.120 19.722 1.00 97.81 97 GLU A CA 1
ATOM 805 C C . GLU A 1 97 ? -2.160 -2.218 18.220 1.00 97.81 97 GLU A C 1
ATOM 807 O O . GLU A 1 97 ? -1.251 -2.136 17.385 1.00 97.81 97 GLU A O 1
ATOM 812 N N . SER A 1 98 ? -3.443 -2.302 17.855 1.00 96.81 98 SER A N 1
ATOM 813 C CA . SER A 1 98 ? -3.891 -2.314 16.456 1.00 96.81 98 SER A CA 1
ATOM 814 C C . SER A 1 98 ? -3.510 -1.028 15.716 1.00 96.81 98 SER A C 1
ATOM 816 O O . SER A 1 98 ? -3.062 -1.062 14.565 1.00 96.81 98 SER A O 1
ATOM 818 N N . GLU A 1 99 ? -3.614 0.129 16.374 1.00 97.50 99 GLU A N 1
ATOM 819 C CA . GLU A 1 99 ? -3.197 1.407 15.799 1.00 97.50 99 GLU A CA 1
ATOM 820 C C . GLU A 1 99 ? -1.688 1.482 15.557 1.00 97.50 99 GLU A C 1
ATOM 822 O O . GLU A 1 99 ? -1.255 2.023 14.531 1.00 97.50 99 GLU A O 1
ATOM 827 N N . SER A 1 100 ? -0.890 0.952 16.487 1.00 96.88 100 SER A N 1
ATOM 828 C CA . SER A 1 100 ? 0.564 0.847 16.346 1.00 96.88 100 SER A CA 1
ATOM 829 C C . SER A 1 100 ? 0.932 -0.048 15.162 1.00 96.88 100 SER A C 1
ATOM 831 O O . SER A 1 100 ? 1.672 0.371 14.266 1.00 96.88 100 SER A O 1
ATOM 833 N N . PHE A 1 101 ? 0.314 -1.228 15.076 1.00 98.12 101 PHE A N 1
ATOM 834 C CA . PHE A 1 101 ? 0.509 -2.161 13.969 1.00 98.12 101 PHE A CA 1
ATOM 835 C C . PHE A 1 101 ? 0.109 -1.552 12.615 1.00 98.12 101 PHE A C 1
ATOM 837 O O . PHE A 1 101 ? 0.855 -1.629 11.637 1.00 98.12 101 PHE A O 1
ATOM 844 N N . ARG A 1 102 ? -1.026 -0.842 12.562 1.00 97.88 102 ARG A N 1
ATOM 845 C CA . ARG A 1 102 ? -1.476 -0.104 11.370 1.00 97.88 102 ARG A CA 1
ATOM 846 C C . ARG A 1 102 ? -0.453 0.944 10.925 1.00 97.88 102 ARG A C 1
ATOM 848 O O . ARG A 1 102 ? -0.220 1.100 9.725 1.00 97.88 102 ARG A O 1
ATOM 855 N N . LYS A 1 103 ? 0.149 1.683 11.866 1.00 97.56 103 LYS A N 1
ATOM 856 C CA . LYS A 1 103 ? 1.209 2.665 11.563 1.00 97.56 103 LYS A CA 1
ATOM 857 C C . LYS A 1 103 ? 2.450 1.975 10.998 1.00 97.56 103 LYS A C 1
ATOM 859 O O . LYS A 1 103 ? 2.995 2.467 10.013 1.00 97.56 103 LYS A O 1
ATOM 864 N N . GLN A 1 104 ? 2.851 0.840 11.569 1.00 98.00 104 GLN A N 1
ATOM 865 C CA . GLN A 1 104 ? 3.997 0.067 11.092 1.00 98.00 104 GLN A CA 1
ATOM 866 C C . GLN A 1 104 ? 3.793 -0.436 9.658 1.00 98.00 104 GLN A C 1
ATOM 868 O O . GLN A 1 104 ? 4.608 -0.125 8.790 1.00 98.00 104 GLN A O 1
ATOM 873 N N . ILE A 1 105 ? 2.673 -1.115 9.378 1.00 97.44 105 ILE A N 1
ATOM 874 C CA . ILE A 1 105 ? 2.357 -1.605 8.025 1.00 97.44 105 ILE A CA 1
ATOM 875 C C . ILE A 1 105 ? 2.381 -0.466 7.006 1.00 97.44 105 ILE A C 1
ATOM 877 O O . ILE A 1 105 ? 2.867 -0.632 5.890 1.00 97.44 105 ILE A O 1
ATOM 881 N N . LYS A 1 106 ? 1.875 0.715 7.376 1.00 97.81 106 LYS A N 1
ATOM 882 C CA . LYS A 1 106 ? 1.879 1.875 6.481 1.00 97.81 106 LYS A CA 1
ATOM 883 C C . LYS A 1 106 ? 3.298 2.311 6.099 1.00 97.81 106 LYS A C 1
ATOM 885 O O . LYS A 1 106 ? 3.527 2.658 4.942 1.00 97.81 106 LYS A O 1
ATOM 890 N N . VAL A 1 107 ? 4.236 2.295 7.046 1.00 98.12 107 VAL A N 1
ATOM 891 C CA . VAL A 1 107 ? 5.647 2.622 6.782 1.00 98.12 107 VAL A CA 1
ATOM 892 C C . VAL A 1 107 ? 6.289 1.562 5.887 1.00 98.12 107 VAL A C 1
ATOM 894 O O . VAL A 1 107 ? 6.928 1.910 4.896 1.00 98.12 107 VAL A O 1
ATOM 897 N N . GLU A 1 108 ? 6.076 0.279 6.182 1.00 98.06 108 GLU A N 1
ATOM 898 C CA . GLU A 1 108 ? 6.608 -0.832 5.379 1.00 98.06 108 GLU A CA 1
ATOM 899 C C . GLU A 1 108 ? 6.067 -0.822 3.941 1.00 98.06 108 GLU A C 1
ATOM 901 O O . GLU A 1 108 ? 6.807 -1.082 2.987 1.00 98.06 108 GLU A O 1
ATOM 906 N N . PHE A 1 109 ? 4.793 -0.461 3.767 1.00 98.19 109 PHE A N 1
ATOM 907 C CA . PHE A 1 109 ? 4.179 -0.299 2.454 1.00 98.19 109 PHE A CA 1
ATOM 908 C C . PHE A 1 109 ? 4.849 0.816 1.641 1.00 98.19 109 PHE A C 1
ATOM 910 O O . PHE A 1 109 ? 5.230 0.587 0.491 1.00 98.19 109 PHE A O 1
ATOM 917 N N . GLU A 1 110 ? 5.045 2.004 2.225 1.00 98.12 110 GLU A N 1
ATOM 918 C CA . GLU A 1 110 ? 5.690 3.116 1.513 1.00 98.12 110 GLU A CA 1
ATOM 919 C C . GLU A 1 110 ? 7.160 2.801 1.192 1.00 98.12 110 GLU A C 1
ATOM 921 O O . GLU A 1 110 ? 7.639 3.111 0.100 1.00 98.12 110 GLU A O 1
ATOM 926 N N . GLN A 1 111 ? 7.859 2.097 2.089 1.00 97.62 111 GLN A N 1
ATOM 927 C CA . GLN A 1 111 ? 9.216 1.619 1.828 1.00 97.62 111 GLN A CA 1
ATOM 928 C C . GLN A 1 111 ? 9.250 0.633 0.654 1.00 97.62 111 GLN A C 1
ATOM 930 O O . GLN A 1 111 ? 10.088 0.756 -0.240 1.00 97.62 111 GLN A O 1
ATOM 935 N N . THR A 1 112 ? 8.324 -0.327 0.625 1.00 97.88 112 THR A N 1
ATOM 936 C CA . THR A 1 112 ? 8.225 -1.314 -0.461 1.00 97.88 112 THR A CA 1
ATOM 937 C C . THR A 1 112 ? 7.930 -0.637 -1.796 1.00 97.88 112 THR A C 1
ATOM 939 O O . THR A 1 112 ? 8.529 -0.982 -2.814 1.00 97.88 112 THR A O 1
ATOM 942 N N . LYS A 1 113 ? 7.054 0.369 -1.796 1.00 98.25 113 LYS A N 1
ATOM 943 C CA . LYS A 1 113 ? 6.740 1.165 -2.983 1.00 98.25 113 LYS A CA 1
ATOM 944 C C . LYS A 1 113 ? 7.961 1.933 -3.499 1.00 98.25 113 LYS A C 1
ATOM 946 O O . LYS A 1 113 ? 8.260 1.849 -4.686 1.00 98.25 113 LYS A O 1
ATOM 951 N N . SER A 1 114 ? 8.700 2.608 -2.617 1.00 97.81 114 SER A N 1
ATOM 952 C CA . SER A 1 114 ? 9.946 3.302 -2.977 1.00 97.81 114 SER A CA 1
ATOM 953 C C . SER A 1 114 ? 10.988 2.341 -3.569 1.00 97.81 114 SER A C 1
ATOM 955 O O . SER A 1 114 ? 11.580 2.619 -4.615 1.00 97.81 114 SER A O 1
ATOM 957 N N . ASN A 1 115 ? 11.142 1.156 -2.967 1.00 98.38 115 ASN A N 1
ATOM 958 C CA . ASN A 1 115 ? 12.032 0.110 -3.478 1.00 98.38 115 ASN A CA 1
ATOM 959 C C . ASN A 1 115 ? 11.600 -0.372 -4.875 1.00 98.38 115 ASN A C 1
ATOM 961 O O . ASN A 1 115 ? 12.436 -0.565 -5.759 1.00 98.38 115 ASN A O 1
ATOM 965 N N . LEU A 1 116 ? 10.296 -0.539 -5.109 1.00 98.44 116 LEU A N 1
ATOM 966 C CA . LEU A 1 116 ? 9.773 -0.923 -6.421 1.00 98.44 116 LEU A CA 1
ATOM 967 C C . LEU A 1 116 ? 10.054 0.155 -7.480 1.00 98.44 116 LEU A C 1
ATOM 969 O O . LEU A 1 116 ? 10.496 -0.157 -8.583 1.00 98.44 116 LEU A O 1
ATOM 973 N N . GLU A 1 117 ? 9.858 1.429 -7.146 1.00 98.06 117 GLU A N 1
ATOM 974 C CA . GLU A 1 117 ? 10.179 2.540 -8.048 1.00 98.06 117 GLU A CA 1
ATOM 975 C C . GLU A 1 117 ? 11.678 2.603 -8.370 1.00 98.06 117 GLU A C 1
ATOM 977 O O . GLU A 1 117 ? 12.057 2.866 -9.513 1.00 98.06 117 GLU A O 1
ATOM 982 N N . GLN A 1 118 ? 12.539 2.328 -7.387 1.00 97.44 118 GLN A N 1
ATOM 983 C CA . GLN A 1 118 ? 13.983 2.251 -7.596 1.00 97.44 118 GLN A CA 1
ATOM 984 C C . GLN A 1 118 ? 14.367 1.095 -8.526 1.00 97.44 118 GLN A C 1
ATOM 986 O O . GLN A 1 118 ? 15.057 1.326 -9.517 1.00 97.44 118 GLN A O 1
ATOM 991 N N . THR A 1 119 ? 13.882 -0.118 -8.261 1.00 97.44 119 THR A N 1
ATOM 992 C CA . THR A 1 119 ? 14.180 -1.286 -9.111 1.00 97.44 119 THR A CA 1
ATOM 993 C C . THR A 1 119 ? 13.685 -1.096 -10.544 1.00 97.44 119 THR A C 1
ATOM 995 O O . THR A 1 119 ? 14.357 -1.502 -11.491 1.00 97.44 119 THR A O 1
ATOM 998 N N . TYR A 1 120 ? 12.551 -0.414 -10.739 1.00 97.00 120 TYR A N 1
ATOM 999 C CA . TYR A 1 120 ? 12.078 -0.060 -12.075 1.00 97.00 120 TYR A CA 1
ATOM 1000 C C . TYR A 1 120 ? 13.027 0.912 -12.794 1.00 97.00 120 TYR A C 1
ATOM 1002 O O . TYR A 1 120 ? 13.306 0.722 -13.979 1.00 97.00 120 TYR A O 1
ATOM 1010 N N . ARG A 1 121 ? 13.562 1.927 -12.095 1.00 98.06 121 ARG A N 1
ATOM 1011 C CA . ARG A 1 121 ? 14.576 2.835 -12.667 1.00 98.06 121 ARG A CA 1
ATOM 1012 C C . ARG A 1 121 ? 15.837 2.077 -13.072 1.00 98.06 121 ARG A C 1
ATOM 1014 O O . ARG A 1 121 ? 16.260 2.188 -14.219 1.00 98.06 121 ARG A O 1
ATOM 1021 N N . GLU A 1 122 ? 16.367 1.247 -12.178 1.00 98.25 122 GLU A N 1
ATOM 1022 C CA . GLU A 1 122 ? 17.558 0.427 -12.439 1.00 98.25 122 GLU A CA 1
ATOM 1023 C C . GLU A 1 122 ? 17.347 -0.530 -13.623 1.00 98.25 122 GLU A C 1
ATOM 1025 O O . GLU A 1 122 ? 18.239 -0.711 -14.455 1.00 98.25 122 GLU A O 1
ATOM 1030 N N . LEU A 1 123 ? 16.147 -1.105 -13.763 1.00 98.06 123 LEU A N 1
ATOM 1031 C CA . LEU A 1 123 ? 15.791 -1.951 -14.903 1.00 98.06 123 LEU A CA 1
ATOM 1032 C C . LEU A 1 123 ? 15.809 -1.170 -16.224 1.00 98.06 123 LEU A C 1
ATOM 1034 O O . LEU A 1 123 ? 16.335 -1.662 -17.226 1.00 98.06 123 LEU A O 1
ATOM 1038 N N . VAL A 1 124 ? 15.235 0.036 -16.245 1.00 97.94 124 VAL A N 1
ATOM 1039 C CA . VAL A 1 124 ? 15.233 0.903 -17.434 1.00 97.94 124 VAL A CA 1
ATOM 1040 C C . VAL A 1 124 ? 16.659 1.305 -17.811 1.00 97.94 124 VAL A C 1
ATOM 1042 O O . VAL A 1 124 ? 17.027 1.219 -18.986 1.00 97.94 124 VAL A O 1
ATOM 1045 N N . GLU A 1 125 ? 17.478 1.678 -16.830 1.00 96.81 125 GLU A N 1
ATOM 1046 C CA . GLU A 1 125 ? 18.887 2.029 -17.029 1.00 96.81 125 GLU A CA 1
ATOM 1047 C C . GLU A 1 125 ? 19.693 0.842 -17.565 1.00 96.81 125 GLU A C 1
ATOM 1049 O O . GLU A 1 125 ? 20.380 0.964 -18.581 1.00 96.81 125 GLU A O 1
ATOM 1054 N N . THR A 1 126 ? 19.535 -0.336 -16.959 1.00 97.19 126 THR A N 1
ATOM 1055 C CA . THR A 1 126 ? 20.203 -1.570 -17.396 1.00 97.19 126 THR A CA 1
ATOM 1056 C C . THR A 1 126 ? 19.792 -1.948 -18.815 1.00 97.19 126 THR A C 1
ATOM 1058 O O . THR A 1 126 ? 20.636 -2.317 -19.632 1.00 97.19 126 THR A O 1
ATOM 1061 N N . LYS A 1 127 ? 18.505 -1.810 -19.155 1.00 96.88 127 LYS A 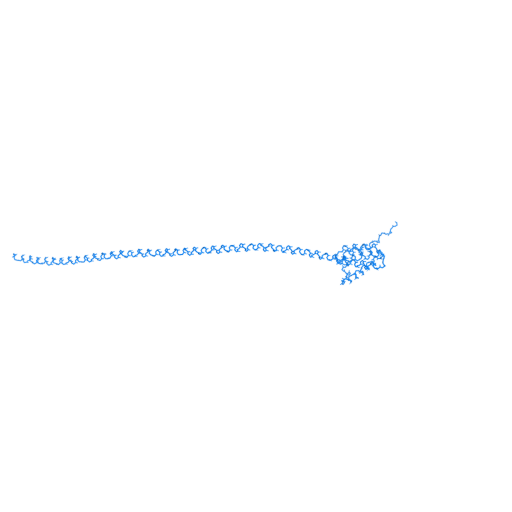N 1
ATOM 1062 C CA . LYS A 1 127 ? 18.013 -2.053 -20.516 1.00 96.88 127 LYS A CA 1
ATOM 1063 C C . LYS A 1 127 ? 18.637 -1.084 -21.521 1.00 96.88 127 LYS A C 1
ATOM 1065 O O . LYS A 1 127 ? 19.025 -1.511 -22.607 1.00 96.88 127 LYS A O 1
ATOM 1070 N N . SER A 1 128 ? 18.751 0.195 -21.170 1.00 93.44 128 SER A N 1
ATOM 1071 C CA . SER A 1 128 ? 19.411 1.194 -22.016 1.00 93.44 128 SER A CA 1
ATOM 1072 C C . SER A 1 128 ? 20.892 0.864 -22.220 1.00 93.44 128 SER A C 1
ATOM 1074 O O . SER A 1 128 ? 21.364 0.840 -23.357 1.00 93.44 128 SER A O 1
ATOM 1076 N N . ALA A 1 129 ? 21.612 0.534 -21.144 1.00 95.94 129 ALA A N 1
ATOM 1077 C CA . ALA A 1 129 ? 23.021 0.142 -21.201 1.00 95.94 129 ALA A CA 1
ATOM 1078 C C . ALA A 1 129 ? 23.236 -1.131 -22.039 1.00 95.94 129 ALA A C 1
ATOM 1080 O O . ALA A 1 129 ? 24.169 -1.214 -22.839 1.00 95.94 129 ALA A O 1
ATOM 1081 N N . PHE A 1 130 ? 22.341 -2.114 -21.916 1.00 95.56 130 PHE A N 1
ATOM 1082 C CA . PHE A 1 130 ? 22.360 -3.317 -22.745 1.00 95.56 130 PHE A CA 1
ATOM 1083 C C . PHE A 1 130 ? 22.168 -2.998 -24.236 1.00 95.56 130 PHE A C 1
ATOM 1085 O O . PHE A 1 130 ? 22.918 -3.486 -25.077 1.00 95.56 130 PHE A O 1
ATOM 1092 N N . LEU A 1 131 ? 21.201 -2.145 -24.588 1.00 91.44 131 LEU A N 1
ATOM 1093 C CA . LEU A 1 131 ? 20.990 -1.739 -25.984 1.00 91.44 131 LEU A CA 1
ATOM 1094 C C . LEU A 1 131 ? 22.186 -0.954 -26.541 1.00 91.44 131 LEU A C 1
ATOM 1096 O O . LEU A 1 131 ? 22.565 -1.154 -27.696 1.00 91.44 131 LEU A O 1
ATOM 1100 N N . GLN A 1 132 ? 22.808 -0.103 -25.722 1.00 89.69 132 GLN A N 1
ATOM 1101 C CA . GLN A 1 132 ? 24.020 0.619 -26.099 1.00 89.69 132 GLN A CA 1
ATOM 1102 C C . GLN A 1 132 ? 25.179 -0.344 -26.386 1.00 89.69 132 GLN A C 1
ATOM 1104 O O . GLN A 1 132 ? 25.753 -0.303 -27.474 1.00 89.69 132 GLN A O 1
ATOM 1109 N N . THR A 1 133 ? 25.494 -1.239 -25.447 1.00 94.06 133 THR A N 1
ATOM 1110 C CA . THR A 1 133 ? 26.591 -2.213 -25.597 1.00 94.06 133 THR A CA 1
ATOM 1111 C C . THR A 1 133 ? 26.357 -3.171 -26.765 1.00 94.06 133 THR A C 1
ATOM 1113 O O . THR A 1 133 ? 27.289 -3.479 -27.510 1.00 94.06 133 THR A O 1
ATOM 1116 N N . GLN A 1 134 ? 25.109 -3.584 -27.007 1.00 91.31 134 GLN A N 1
ATOM 1117 C CA . GLN A 1 134 ? 24.745 -4.362 -28.192 1.00 91.31 134 GLN A CA 1
ATOM 1118 C C . GLN A 1 134 ? 25.033 -3.593 -29.493 1.00 91.31 134 GLN A C 1
ATOM 1120 O O . GLN A 1 134 ? 25.527 -4.175 -30.462 1.00 91.31 134 GLN A O 1
ATOM 1125 N N . GLY A 1 135 ? 24.761 -2.287 -29.513 1.00 89.06 135 GLY A N 1
ATOM 1126 C CA . GLY A 1 135 ? 25.096 -1.395 -30.621 1.00 89.06 135 GLY A CA 1
ATOM 1127 C C . GLY A 1 135 ? 26.590 -1.258 -30.876 1.00 89.06 135 GLY A C 1
ATOM 1128 O O . GLY A 1 135 ? 27.041 -1.342 -32.018 1.00 89.06 135 GLY A O 1
ATOM 1129 N N . GLU A 1 136 ? 27.366 -1.077 -29.810 1.00 92.25 136 GLU A N 1
ATOM 1130 C CA . GLU A 1 136 ? 28.828 -1.006 -29.869 1.00 92.25 136 GLU A CA 1
ATOM 1131 C C . GLU A 1 136 ? 29.430 -2.312 -30.405 1.00 92.25 136 GLU A C 1
ATOM 1133 O O . GLU A 1 136 ? 30.300 -2.278 -31.279 1.00 92.25 136 GLU A O 1
ATOM 1138 N N . LEU A 1 137 ? 28.910 -3.462 -29.963 1.00 92.94 137 LEU A N 1
ATOM 1139 C CA . LEU A 1 137 ? 29.312 -4.774 -30.468 1.00 92.94 137 LEU A CA 1
ATOM 1140 C C . LEU A 1 137 ? 28.986 -4.940 -31.957 1.00 92.94 137 LEU A C 1
ATOM 1142 O O . LEU A 1 137 ? 29.812 -5.432 -32.727 1.00 92.94 137 LEU A O 1
ATOM 1146 N N . ASP A 1 138 ? 27.791 -4.525 -32.376 1.00 91.00 138 ASP A N 1
ATOM 1147 C CA . ASP A 1 138 ? 27.382 -4.577 -33.779 1.00 91.00 138 ASP A CA 1
ATOM 1148 C C . ASP A 1 138 ? 28.272 -3.689 -34.658 1.00 91.00 138 ASP A C 1
ATOM 1150 O O . ASP A 1 138 ? 28.680 -4.102 -35.749 1.00 91.00 138 ASP A O 1
ATOM 1154 N N . ARG A 1 139 ? 28.632 -2.505 -34.152 1.00 90.94 139 ARG A N 1
ATOM 1155 C CA . ARG A 1 139 ? 29.553 -1.574 -34.809 1.00 90.94 139 ARG A CA 1
ATOM 1156 C C . ARG A 1 139 ? 30.955 -2.154 -34.933 1.00 90.94 139 ARG A C 1
ATOM 1158 O O . ARG A 1 139 ? 31.564 -2.034 -35.995 1.00 90.94 139 ARG A O 1
ATOM 1165 N N . TYR A 1 140 ? 31.458 -2.798 -33.879 1.00 92.25 140 TYR A N 1
ATOM 1166 C CA . TYR A 1 140 ? 32.760 -3.464 -33.886 1.00 92.25 140 TYR A CA 1
ATOM 1167 C C . TYR A 1 140 ? 32.810 -4.585 -34.930 1.00 92.25 140 TYR A C 1
ATOM 1169 O O . TYR A 1 140 ? 33.686 -4.573 -35.792 1.00 92.25 140 TYR A O 1
ATOM 1177 N N . LYS A 1 141 ? 31.820 -5.491 -34.921 1.00 90.81 141 LYS A N 1
ATOM 1178 C CA . LYS A 1 141 ? 31.721 -6.595 -35.894 1.00 90.81 141 LYS A CA 1
ATOM 1179 C C . LYS A 1 141 ? 31.649 -6.089 -37.333 1.00 90.81 141 LYS A C 1
ATOM 1181 O O . LYS A 1 141 ? 32.274 -6.656 -38.226 1.00 90.81 141 LYS A O 1
ATOM 1186 N N . PHE A 1 142 ? 30.899 -5.013 -37.570 1.00 91.31 142 PHE A N 1
ATOM 1187 C CA . PHE A 1 142 ? 30.855 -4.383 -38.887 1.00 91.31 142 PHE A CA 1
ATOM 1188 C C . PHE A 1 142 ? 32.214 -3.789 -39.279 1.00 91.31 142 PHE A C 1
ATOM 1190 O O . PHE A 1 142 ? 32.685 -4.021 -40.391 1.00 91.31 142 PHE A O 1
ATOM 1197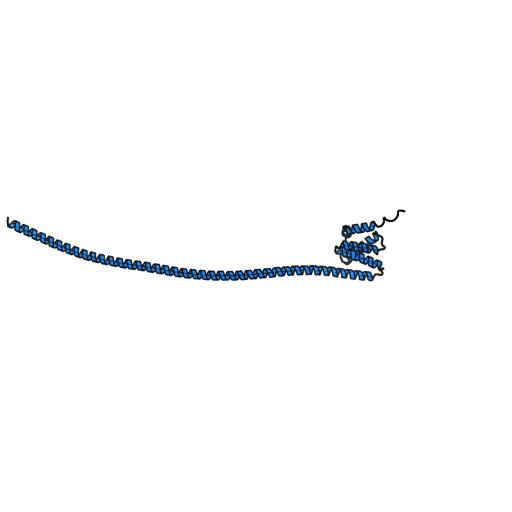 N N . GLY A 1 143 ? 32.859 -3.056 -38.369 1.00 89.06 143 GLY A N 1
ATOM 1198 C CA . GLY A 1 143 ? 34.181 -2.474 -38.592 1.00 89.06 143 GLY A CA 1
ATOM 1199 C C . GLY A 1 143 ? 35.234 -3.526 -38.939 1.00 89.06 143 GLY A C 1
ATOM 1200 O O . GLY A 1 143 ? 35.982 -3.341 -39.895 1.00 89.06 143 GLY A O 1
ATOM 1201 N N . GLU A 1 144 ? 35.242 -4.653 -38.227 1.00 90.38 144 GLU A N 1
ATOM 1202 C CA . GLU A 1 144 ? 36.104 -5.805 -38.508 1.00 90.38 144 GLU A CA 1
ATOM 1203 C C . GLU A 1 144 ? 35.832 -6.401 -39.902 1.00 90.38 144 GLU A C 1
ATOM 1205 O O . GLU A 1 144 ? 36.759 -6.608 -40.688 1.00 90.38 144 GLU A O 1
ATOM 1210 N N . ALA A 1 145 ? 34.559 -6.597 -40.260 1.00 89.44 145 ALA A N 1
ATOM 1211 C CA . ALA A 1 145 ? 34.161 -7.144 -41.560 1.00 89.44 145 ALA A CA 1
ATOM 1212 C C . ALA A 1 145 ? 34.476 -6.217 -42.747 1.00 89.44 145 ALA A C 1
ATOM 1214 O O . ALA A 1 145 ? 34.719 -6.691 -43.857 1.00 89.44 145 ALA A O 1
ATOM 1215 N N . ILE A 1 146 ? 34.456 -4.898 -42.545 1.00 88.69 146 ILE A N 1
ATOM 1216 C CA . ILE A 1 146 ? 34.921 -3.935 -43.551 1.00 88.69 146 ILE A CA 1
ATOM 1217 C C . ILE A 1 146 ? 36.450 -3.890 -43.575 1.00 88.69 146 ILE A C 1
ATOM 1219 O O . ILE A 1 146 ? 37.043 -3.710 -44.638 1.00 88.69 146 ILE A O 1
ATOM 1223 N N . ALA A 1 147 ? 37.108 -4.073 -42.428 1.00 87.81 147 ALA A N 1
ATOM 1224 C CA . ALA A 1 147 ? 38.556 -4.003 -42.344 1.00 87.81 147 ALA A CA 1
ATOM 1225 C C . ALA A 1 147 ? 39.282 -5.108 -43.101 1.00 87.81 147 ALA A C 1
ATOM 1227 O O . ALA A 1 147 ? 40.366 -4.849 -43.625 1.00 87.81 147 ALA A O 1
ATOM 1228 N N . SER A 1 148 ? 38.664 -6.283 -43.199 1.00 87.38 148 SER A N 1
ATOM 1229 C CA . SER A 1 148 ? 39.152 -7.414 -43.987 1.00 87.38 148 SER A CA 1
ATOM 1230 C C . SER A 1 148 ? 38.975 -7.243 -45.503 1.00 87.38 148 SER A C 1
ATOM 1232 O O . SER A 1 148 ? 39.539 -8.021 -46.271 1.00 87.38 148 SER A O 1
ATOM 1234 N N . GLN A 1 149 ? 38.230 -6.231 -45.962 1.00 88.69 149 GLN A N 1
ATOM 1235 C CA . GLN A 1 149 ? 38.054 -5.951 -47.387 1.00 88.69 149 GLN A CA 1
ATOM 1236 C C . GLN A 1 149 ? 39.201 -5.093 -47.932 1.00 88.69 149 GLN A C 1
ATOM 1238 O O . GLN A 1 149 ? 39.657 -4.142 -47.295 1.00 88.69 149 GLN A O 1
ATOM 1243 N N . ILE A 1 150 ? 39.629 -5.388 -49.163 1.00 87.06 150 ILE A N 1
ATOM 1244 C CA . ILE A 1 150 ? 40.636 -4.604 -49.893 1.00 87.06 150 ILE A CA 1
ATOM 1245 C C . ILE A 1 150 ? 39.949 -3.378 -50.517 1.00 87.06 150 ILE A C 1
ATOM 1247 O O . ILE A 1 150 ? 39.702 -3.326 -51.720 1.00 87.06 150 ILE A O 1
ATOM 1251 N N . ILE A 1 151 ? 39.593 -2.406 -49.676 1.00 87.81 151 ILE A N 1
ATOM 1252 C CA . ILE A 1 151 ? 38.987 -1.127 -50.073 1.00 87.81 151 ILE A CA 1
ATOM 1253 C C . ILE A 1 151 ? 39.814 0.048 -49.551 1.00 87.81 151 ILE A C 1
ATOM 1255 O O . ILE A 1 151 ? 40.549 -0.074 -48.568 1.00 87.81 151 ILE A O 1
ATOM 1259 N N . SER A 1 152 ? 39.688 1.207 -50.197 1.00 89.69 152 SER A N 1
ATOM 1260 C CA . SER A 1 152 ? 40.393 2.416 -49.763 1.00 89.69 152 SER A CA 1
ATOM 1261 C C . SER A 1 152 ? 39.868 2.945 -48.422 1.00 89.69 152 SER A C 1
ATOM 1263 O O . SER A 1 152 ? 38.713 2.730 -48.053 1.00 89.69 152 SER A O 1
ATOM 1265 N N . GLU A 1 153 ? 40.687 3.724 -47.707 1.00 87.81 153 GLU A N 1
ATOM 1266 C CA . GLU A 1 153 ? 40.263 4.372 -46.455 1.00 87.81 153 GLU A CA 1
ATOM 1267 C C . GLU A 1 153 ? 39.048 5.288 -46.673 1.00 87.81 153 GLU A C 1
ATOM 1269 O O . GLU A 1 153 ? 38.115 5.319 -45.878 1.00 87.81 153 GLU A O 1
ATOM 1274 N N . ARG A 1 154 ? 38.994 5.983 -47.814 1.00 89.75 154 ARG A N 1
ATOM 1275 C CA . ARG A 1 154 ? 37.843 6.814 -48.183 1.00 89.75 154 ARG A CA 1
ATOM 1276 C C . ARG A 1 154 ? 36.561 5.980 -48.328 1.00 89.75 154 ARG A C 1
ATOM 1278 O O . ARG A 1 154 ? 35.509 6.403 -47.858 1.00 89.75 154 ARG A O 1
ATOM 1285 N N . GLU A 1 155 ? 36.631 4.806 -48.949 1.00 89.12 155 GLU A N 1
ATOM 1286 C CA . GLU A 1 155 ? 35.477 3.904 -49.077 1.00 89.12 155 GLU A CA 1
ATOM 1287 C C . GLU A 1 155 ? 35.066 3.308 -47.729 1.00 89.12 155 GLU A C 1
ATOM 1289 O O . GLU A 1 155 ? 33.874 3.230 -47.435 1.00 89.12 155 GLU A O 1
ATOM 1294 N N . ARG A 1 156 ? 36.030 2.973 -46.869 1.00 90.38 156 ARG A N 1
ATOM 1295 C CA . ARG A 1 156 ? 35.776 2.525 -45.494 1.00 90.38 156 ARG A CA 1
ATOM 1296 C C . ARG A 1 156 ? 34.987 3.564 -44.699 1.00 90.38 156 ARG A C 1
ATOM 1298 O O . ARG A 1 156 ? 33.958 3.226 -44.117 1.00 90.38 156 ARG A O 1
ATOM 1305 N N . GLN A 1 157 ? 35.400 4.831 -44.764 1.00 91.38 157 GLN A N 1
ATOM 1306 C CA . GLN A 1 157 ? 34.681 5.950 -44.143 1.00 91.38 157 GLN A CA 1
ATOM 1307 C C . GLN A 1 157 ? 33.261 6.096 -44.709 1.00 91.38 157 GLN A C 1
ATOM 1309 O O . GLN A 1 157 ? 32.306 6.290 -43.958 1.00 91.38 157 GLN A O 1
ATOM 1314 N N . TYR A 1 158 ? 33.083 5.947 -46.028 1.00 94.81 158 TYR A N 1
ATOM 1315 C CA . TYR A 1 158 ? 31.750 5.935 -46.636 1.00 94.81 158 TYR A CA 1
ATOM 1316 C C . TYR A 1 158 ? 30.871 4.814 -46.062 1.00 94.81 158 TYR A C 1
ATOM 1318 O O . TYR A 1 158 ? 29.767 5.091 -45.593 1.00 94.81 158 TYR A O 1
ATOM 1326 N N . HIS A 1 159 ? 31.352 3.568 -46.058 1.00 94.00 159 HIS A N 1
ATOM 1327 C CA . HIS A 1 159 ? 30.597 2.420 -45.551 1.00 94.00 159 HIS A CA 1
ATOM 1328 C C . HIS A 1 159 ? 30.268 2.541 -44.060 1.00 94.00 159 HIS A C 1
ATOM 1330 O O . HIS A 1 159 ? 29.154 2.195 -43.665 1.00 94.00 159 HIS A O 1
ATOM 1336 N N . GLN A 1 160 ? 31.179 3.097 -43.260 1.00 93.81 160 GLN A N 1
ATOM 1337 C CA . GLN A 1 160 ? 30.953 3.382 -41.846 1.00 93.81 160 GLN A CA 1
ATOM 1338 C C . GLN A 1 160 ? 29.799 4.367 -41.640 1.00 93.81 160 GLN A C 1
ATOM 1340 O O . GLN A 1 160 ? 28.862 4.053 -40.914 1.00 93.81 160 GLN A O 1
ATOM 1345 N N . PHE A 1 161 ? 29.783 5.501 -42.349 1.00 95.81 161 PHE A N 1
ATOM 1346 C CA . PHE A 1 161 ? 28.672 6.454 -42.245 1.00 95.81 161 PHE A CA 1
ATOM 1347 C C . PHE A 1 161 ? 27.338 5.891 -42.754 1.00 95.81 161 PHE A C 1
ATOM 1349 O O . PHE A 1 161 ? 26.282 6.242 -42.231 1.00 95.81 161 PHE A O 1
ATOM 1356 N N . VAL A 1 162 ? 27.358 5.023 -43.770 1.00 96.06 162 VAL A N 1
ATOM 1357 C CA . VAL A 1 162 ? 26.139 4.364 -44.272 1.00 96.06 162 VAL A CA 1
ATOM 1358 C C . VAL A 1 162 ? 25.584 3.367 -43.256 1.00 96.06 162 VAL A C 1
ATOM 1360 O O . VAL A 1 162 ? 24.362 3.261 -43.128 1.00 96.06 162 VAL A O 1
ATOM 1363 N N . TRP A 1 163 ? 26.460 2.663 -42.539 1.00 95.69 163 TRP A N 1
ATOM 1364 C CA . TRP A 1 163 ? 26.082 1.764 -41.453 1.00 95.69 163 TRP A CA 1
ATOM 1365 C C . TRP A 1 163 ? 25.585 2.531 -40.223 1.00 95.69 163 TRP A C 1
ATOM 1367 O O . TRP A 1 163 ? 24.491 2.240 -39.747 1.00 95.69 163 TRP A O 1
ATOM 1377 N N . ASP A 1 164 ? 26.309 3.567 -39.780 1.00 95.00 164 ASP A N 1
ATOM 1378 C CA . ASP A 1 164 ? 25.908 4.420 -38.650 1.00 95.00 164 ASP A CA 1
ATOM 1379 C C . ASP A 1 164 ? 24.532 5.062 -38.919 1.00 95.00 164 ASP A C 1
ATOM 1381 O O . ASP A 1 164 ? 23.689 5.151 -38.028 1.00 95.00 164 ASP A O 1
ATOM 1385 N N . ALA A 1 165 ? 24.259 5.455 -40.169 1.00 96.00 165 ALA A N 1
ATOM 1386 C CA . ALA A 1 165 ? 22.955 5.983 -40.556 1.00 96.00 165 ALA A CA 1
ATOM 1387 C C . ALA A 1 165 ? 21.826 4.945 -40.479 1.00 96.00 165 ALA A C 1
ATOM 1389 O O . ALA A 1 165 ? 20.728 5.261 -40.025 1.00 96.00 165 ALA A O 1
ATOM 1390 N N . TRP A 1 166 ? 22.080 3.712 -40.923 1.00 94.75 166 TRP A N 1
ATOM 1391 C CA . TRP A 1 166 ? 21.108 2.623 -40.813 1.00 94.75 166 TRP A CA 1
ATOM 1392 C C . TRP A 1 166 ? 20.829 2.260 -39.352 1.00 94.75 166 TRP A C 1
ATOM 1394 O O . TRP A 1 166 ? 19.675 2.069 -38.972 1.00 94.75 166 TRP A O 1
ATOM 1404 N N . TYR A 1 167 ? 21.876 2.205 -38.526 1.00 93.06 167 TYR A N 1
ATOM 1405 C CA . TYR A 1 167 ? 21.759 1.922 -37.101 1.00 93.06 167 TYR A CA 1
ATOM 1406 C C . TYR A 1 167 ? 20.927 2.998 -36.382 1.00 93.06 167 TYR A C 1
ATOM 1408 O O . TYR A 1 167 ? 20.009 2.672 -35.630 1.00 93.06 167 TYR A O 1
ATOM 1416 N N . ALA A 1 168 ? 21.167 4.278 -36.688 1.00 93.00 168 ALA A N 1
ATOM 1417 C CA . ALA A 1 168 ? 20.367 5.392 -36.179 1.00 93.00 168 ALA A CA 1
ATOM 1418 C C . ALA A 1 168 ? 18.892 5.309 -36.621 1.00 93.00 168 ALA A C 1
ATOM 1420 O O . ALA A 1 168 ? 17.993 5.450 -35.794 1.00 93.00 168 ALA A O 1
ATOM 1421 N N . TYR A 1 169 ? 18.631 4.984 -37.896 1.00 94.06 169 TYR A N 1
ATOM 1422 C CA . TYR A 1 169 ? 17.273 4.761 -38.410 1.00 94.06 169 TYR A CA 1
ATOM 1423 C C . TYR A 1 169 ? 16.537 3.645 -37.654 1.00 94.06 169 TYR A C 1
ATOM 1425 O O . TYR A 1 169 ? 15.389 3.828 -37.253 1.00 94.06 169 TYR A O 1
ATOM 1433 N N . ARG A 1 170 ? 17.205 2.506 -37.425 1.00 90.31 170 ARG A N 1
ATOM 1434 C CA . ARG A 1 170 ? 16.654 1.346 -36.703 1.00 90.31 170 ARG A CA 1
ATOM 1435 C C . ARG A 1 170 ? 16.265 1.689 -35.263 1.00 90.31 170 ARG A C 1
ATOM 1437 O O . ARG A 1 170 ? 15.261 1.186 -34.772 1.00 90.31 170 ARG A O 1
ATOM 1444 N N . ASN A 1 171 ? 17.033 2.561 -34.615 1.00 89.06 171 ASN A N 1
ATOM 1445 C CA . ASN A 1 171 ? 16.785 3.004 -33.242 1.00 89.06 171 ASN A CA 1
ATOM 1446 C C . ASN A 1 171 ? 15.853 4.226 -33.146 1.00 89.06 171 ASN A C 1
ATOM 1448 O O . ASN A 1 171 ? 15.582 4.698 -32.045 1.00 89.06 171 ASN A O 1
ATOM 1452 N N . GLY A 1 172 ? 15.356 4.738 -34.277 1.00 90.81 172 GLY A N 1
ATOM 1453 C CA . GLY A 1 172 ? 14.439 5.878 -34.325 1.00 90.81 172 GLY A CA 1
ATOM 1454 C C . GLY A 1 172 ? 15.102 7.258 -34.253 1.00 90.81 172 GLY A C 1
ATOM 1455 O O . GLY A 1 172 ? 14.387 8.260 -34.254 1.00 90.81 172 GLY A O 1
ATOM 1456 N N . ASP A 1 173 ? 16.436 7.353 -34.248 1.00 93.12 173 ASP A N 1
ATOM 1457 C CA . ASP A 1 173 ? 17.147 8.636 -34.310 1.00 93.12 173 ASP A CA 1
ATOM 1458 C C . ASP A 1 173 ? 17.277 9.116 -35.764 1.00 93.12 173 ASP A C 1
ATOM 1460 O O . ASP A 1 173 ? 18.277 8.923 -36.464 1.00 93.12 173 ASP A O 1
ATOM 1464 N N . ILE A 1 174 ? 16.207 9.752 -36.239 1.00 94.88 174 ILE A N 1
ATOM 1465 C CA . ILE A 1 174 ? 16.103 10.235 -37.620 1.00 94.88 174 ILE A CA 1
ATOM 1466 C C . ILE A 1 174 ? 17.090 11.380 -37.903 1.00 94.88 174 ILE A C 1
ATOM 1468 O O . ILE A 1 174 ? 17.572 11.518 -39.032 1.00 94.88 174 ILE A O 1
ATOM 1472 N N . ASN A 1 175 ? 17.437 12.181 -36.894 1.00 94.69 175 ASN A N 1
ATOM 1473 C CA . ASN A 1 175 ? 18.382 13.285 -37.053 1.00 94.69 175 ASN A CA 1
ATOM 1474 C C . ASN A 1 175 ? 19.801 12.751 -37.259 1.00 94.69 175 ASN A C 1
ATOM 1476 O O . ASN A 1 175 ? 20.458 13.106 -38.242 1.00 94.69 175 ASN A O 1
ATOM 1480 N N . GLN A 1 176 ? 20.239 11.828 -36.398 1.00 94.81 176 GLN A N 1
ATOM 1481 C CA . GLN A 1 176 ? 21.540 11.179 -36.535 1.00 94.81 176 GLN A CA 1
ATOM 1482 C C . GLN A 1 176 ? 21.634 10.380 -37.840 1.00 94.81 176 GLN A C 1
ATOM 1484 O O . GLN A 1 176 ? 22.664 10.429 -38.517 1.00 94.81 176 GLN A O 1
ATOM 1489 N N . MET A 1 177 ? 20.548 9.714 -38.253 1.00 96.56 177 MET A N 1
ATOM 1490 C CA . MET A 1 177 ? 20.462 9.054 -39.559 1.00 96.56 177 MET A CA 1
ATOM 1491 C C . MET A 1 177 ? 20.802 10.028 -40.698 1.00 96.56 177 MET A C 1
ATOM 1493 O O . MET A 1 177 ? 21.661 9.731 -41.535 1.00 96.56 177 MET A O 1
ATOM 1497 N N . VAL A 1 178 ? 20.148 11.194 -40.750 1.00 95.81 178 VAL A N 1
ATOM 1498 C CA . VAL A 1 178 ? 20.383 12.188 -41.809 1.00 95.81 178 VAL A CA 1
ATOM 1499 C C . VAL A 1 178 ? 21.802 12.748 -41.758 1.00 95.81 178 VAL A C 1
ATOM 1501 O O . VAL A 1 178 ? 22.436 12.864 -42.811 1.00 95.81 178 VAL A O 1
ATOM 1504 N N . ASP A 1 179 ? 22.323 13.055 -40.574 1.00 96.31 179 ASP A N 1
ATOM 1505 C CA . ASP A 1 179 ? 23.678 13.586 -40.409 1.00 96.31 179 ASP A CA 1
ATOM 1506 C C . ASP A 1 179 ? 24.747 12.608 -40.904 1.00 96.31 179 ASP A C 1
ATOM 1508 O O . ASP A 1 179 ? 25.675 12.997 -41.624 1.00 96.31 179 ASP A O 1
ATOM 1512 N N . CYS A 1 180 ? 24.606 11.323 -40.577 1.00 96.69 180 CYS A N 1
ATOM 1513 C CA . CYS A 1 180 ? 25.497 10.269 -41.052 1.00 96.69 180 CYS A CA 1
ATOM 1514 C C . CYS A 1 180 ? 25.434 10.133 -42.581 1.00 96.69 180 CYS A C 1
ATOM 1516 O O . CYS A 1 180 ? 26.472 10.136 -43.249 1.00 96.69 180 CYS A O 1
ATOM 1518 N N . LEU A 1 181 ? 24.236 10.135 -43.175 1.00 95.94 181 LEU A N 1
ATOM 1519 C CA . LEU A 1 181 ? 24.091 10.104 -44.633 1.00 95.94 181 LEU A CA 1
ATOM 1520 C C . LEU A 1 181 ? 24.720 11.325 -45.310 1.00 95.94 181 LEU A C 1
ATOM 1522 O O . LEU A 1 181 ? 25.420 11.168 -46.311 1.00 95.94 181 LEU A O 1
ATOM 1526 N N . GLN A 1 182 ? 24.536 12.526 -44.758 1.00 94.31 182 GLN A N 1
ATOM 1527 C CA . GLN A 1 182 ? 25.170 13.744 -45.273 1.00 94.31 182 GLN A CA 1
ATOM 1528 C C . GLN A 1 182 ? 26.697 13.667 -45.203 1.00 94.31 182 GLN A C 1
ATOM 1530 O O . GLN A 1 182 ? 27.371 14.023 -46.172 1.00 94.31 182 GLN A O 1
ATOM 1535 N N . LYS A 1 183 ? 27.259 13.172 -44.092 1.00 94.31 183 LYS A N 1
ATOM 1536 C CA . LYS A 1 183 ? 28.708 12.957 -43.953 1.00 94.31 183 LYS A CA 1
ATOM 1537 C C . LYS A 1 183 ? 29.223 11.951 -44.981 1.00 94.31 183 LYS A C 1
ATOM 1539 O O . LYS A 1 183 ? 30.257 12.213 -45.595 1.00 94.31 183 LYS A O 1
ATOM 1544 N N . SER A 1 184 ? 28.473 10.878 -45.253 1.00 95.81 184 SER A N 1
ATOM 1545 C CA . SER A 1 184 ? 28.846 9.868 -46.255 1.00 95.81 184 SER A CA 1
ATOM 1546 C C . SER A 1 184 ? 29.043 10.464 -47.661 1.00 95.81 184 SER A C 1
ATOM 1548 O O . SER A 1 184 ? 29.919 10.022 -48.405 1.00 95.81 184 SER A O 1
ATOM 1550 N N . LEU A 1 185 ? 28.312 11.532 -48.013 1.00 92.38 185 LEU A N 1
ATOM 1551 C CA . LEU A 1 185 ? 28.426 12.187 -49.323 1.00 92.38 185 LEU A CA 1
ATOM 1552 C C . LEU A 1 185 ? 29.815 12.777 -49.597 1.00 92.38 185 LEU A C 1
ATOM 1554 O O . LEU A 1 185 ? 30.187 12.919 -50.758 1.00 92.38 185 LEU A O 1
ATOM 1558 N N . LYS A 1 186 ? 30.598 13.097 -48.558 1.00 91.56 186 LYS A N 1
ATOM 1559 C CA . LYS A 1 186 ? 31.970 13.615 -48.709 1.00 91.56 186 LYS A CA 1
ATOM 1560 C C . LYS A 1 186 ? 32.959 12.550 -49.192 1.00 91.56 186 LYS A C 1
ATOM 1562 O O . LYS A 1 186 ? 34.009 12.891 -49.731 1.00 91.56 186 LYS A O 1
ATOM 1567 N N . TYR A 1 187 ? 32.628 11.278 -48.992 1.00 89.69 187 TYR A N 1
ATOM 1568 C CA . TYR A 1 187 ? 33.530 10.150 -49.213 1.00 89.69 187 TYR A CA 1
ATOM 1569 C C . TYR A 1 187 ? 33.147 9.303 -50.435 1.00 89.69 187 TYR A C 1
ATOM 1571 O O . TYR A 1 187 ? 33.933 8.471 -50.872 1.00 89.69 187 TYR A O 1
ATOM 1579 N N . THR A 1 188 ? 31.976 9.534 -51.037 1.00 89.19 188 THR A N 1
ATOM 1580 C CA . THR A 1 188 ? 31.521 8.791 -52.221 1.00 89.19 188 THR A CA 1
ATOM 1581 C C . THR A 1 188 ? 31.887 9.491 -53.532 1.00 89.19 188 THR A C 1
ATOM 1583 O O . THR A 1 188 ? 31.740 10.703 -53.670 1.00 89.19 188 THR A O 1
ATOM 1586 N N . SER A 1 189 ? 32.327 8.715 -54.526 1.00 84.12 189 SER A N 1
ATOM 1587 C CA . SER A 1 189 ? 32.499 9.155 -55.921 1.00 84.12 189 SER A CA 1
ATOM 1588 C C . SER A 1 189 ? 31.270 8.855 -56.792 1.00 84.12 189 SER A C 1
ATOM 1590 O O . SER A 1 189 ? 31.264 9.132 -57.993 1.00 84.12 189 SER A O 1
ATOM 1592 N N . PHE A 1 190 ? 30.220 8.264 -56.213 1.00 86.06 190 PHE A N 1
ATOM 1593 C CA . PHE A 1 190 ? 29.017 7.881 -56.941 1.00 86.06 190 PHE A CA 1
ATOM 1594 C C . PHE A 1 190 ? 28.180 9.098 -57.349 1.00 86.06 190 PHE A C 1
ATOM 1596 O O . PHE A 1 190 ? 28.143 10.128 -56.676 1.00 86.06 190 PHE A O 1
ATOM 1603 N N . SER A 1 191 ? 27.447 8.960 -58.458 1.00 87.94 191 SER A N 1
ATOM 1604 C CA . SER A 1 191 ? 26.397 9.917 -58.79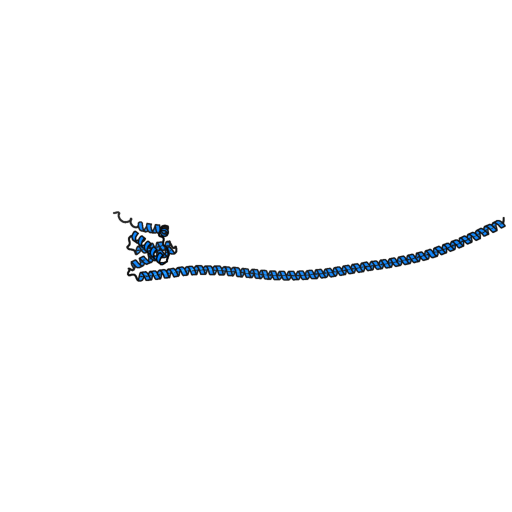9 1.00 87.94 191 SER A CA 1
ATOM 1605 C C . SER A 1 191 ? 25.283 9.861 -57.754 1.00 87.94 191 SER A C 1
ATOM 1607 O O . SER A 1 191 ? 25.022 8.814 -57.171 1.00 87.94 191 SER A O 1
ATOM 1609 N N . ARG A 1 192 ? 24.566 10.969 -57.558 1.00 85.44 192 ARG A N 1
ATOM 1610 C CA . ARG A 1 192 ? 23.523 11.103 -56.522 1.00 85.44 192 ARG A CA 1
ATOM 1611 C C . ARG A 1 192 ? 22.516 9.945 -56.515 1.00 85.44 192 ARG A C 1
ATOM 1613 O O . ARG A 1 192 ? 22.208 9.407 -55.458 1.00 85.44 192 ARG A O 1
ATOM 1620 N N . THR A 1 193 ? 22.029 9.535 -57.686 1.00 87.56 193 THR A N 1
ATOM 1621 C CA . THR A 1 193 ? 21.086 8.413 -57.832 1.00 87.56 193 THR A CA 1
ATOM 1622 C C . THR A 1 193 ? 21.728 7.070 -57.493 1.00 87.56 193 THR A C 1
ATOM 1624 O O . THR A 1 193 ? 21.107 6.247 -56.820 1.00 87.56 193 THR A O 1
ATOM 1627 N N . LYS A 1 194 ? 22.990 6.862 -57.890 1.00 90.06 194 LYS A N 1
ATOM 1628 C CA . LYS A 1 194 ? 23.764 5.669 -57.532 1.00 90.06 194 LYS A CA 1
ATOM 1629 C C . LYS A 1 194 ? 24.056 5.622 -56.030 1.00 90.06 194 LYS A C 1
ATOM 1631 O O . LYS A 1 194 ? 23.938 4.551 -55.447 1.00 90.06 194 LYS A O 1
ATOM 1636 N N . THR A 1 195 ? 24.343 6.757 -55.391 1.00 92.25 195 THR A N 1
ATOM 1637 C CA . THR A 1 195 ? 24.538 6.861 -53.937 1.00 92.25 195 THR A CA 1
ATOM 1638 C C . THR A 1 195 ? 23.278 6.471 -53.171 1.00 92.25 195 THR A C 1
ATOM 1640 O O . THR A 1 195 ? 23.349 5.624 -52.287 1.00 92.25 195 THR A O 1
ATOM 1643 N N . VAL A 1 196 ? 22.117 7.026 -53.539 1.00 92.81 196 VAL A N 1
ATOM 1644 C CA . VAL A 1 196 ? 20.836 6.690 -52.892 1.00 92.81 196 VAL A CA 1
ATOM 1645 C C . VAL A 1 196 ? 20.496 5.213 -53.096 1.00 92.81 196 VAL A C 1
ATOM 1647 O O . VAL A 1 196 ? 20.127 4.530 -52.146 1.00 92.81 196 VAL A O 1
ATOM 1650 N N . SER A 1 197 ? 20.675 4.686 -54.313 1.00 92.25 197 SER A N 1
ATOM 1651 C CA . SER A 1 197 ? 20.477 3.256 -54.581 1.00 92.25 197 SER A CA 1
ATOM 1652 C C . SER A 1 197 ? 21.411 2.382 -53.741 1.00 92.25 197 SER A C 1
ATOM 1654 O O . SER A 1 197 ? 20.984 1.349 -53.228 1.00 92.25 197 SER A O 1
ATOM 1656 N N . HIS A 1 198 ? 22.665 2.803 -53.567 1.00 94.75 198 HIS A N 1
ATOM 1657 C CA . HIS A 1 198 ? 23.632 2.088 -52.748 1.00 94.75 198 HIS A CA 1
ATOM 1658 C C . HIS A 1 198 ? 23.224 2.079 -51.271 1.00 94.75 198 HIS A C 1
ATOM 1660 O O . HIS A 1 198 ? 23.193 1.007 -50.677 1.00 94.75 198 HIS A O 1
ATOM 1666 N N . TRP A 1 199 ? 22.816 3.220 -50.703 1.00 95.69 199 TRP A N 1
ATOM 1667 C CA . TRP A 1 199 ? 22.289 3.280 -49.334 1.00 95.69 199 TRP A CA 1
ATOM 1668 C C . TRP A 1 199 ? 21.137 2.294 -49.122 1.00 95.69 199 TRP A C 1
ATOM 1670 O O . TRP A 1 199 ? 21.200 1.468 -48.218 1.00 95.69 199 TRP A O 1
ATOM 1680 N N . LEU A 1 200 ? 20.130 2.310 -50.003 1.00 94.75 200 LEU A N 1
ATOM 1681 C CA . LEU A 1 200 ? 18.967 1.423 -49.892 1.00 94.75 200 LEU A CA 1
ATOM 1682 C C . LEU A 1 200 ? 19.348 -0.062 -49.975 1.00 94.75 200 LEU A C 1
ATOM 1684 O O . LEU A 1 200 ? 18.806 -0.879 -49.229 1.00 94.75 200 LEU A O 1
ATOM 1688 N N . LYS A 1 201 ? 20.294 -0.419 -50.853 1.00 93.81 201 LYS A N 1
ATOM 1689 C CA . LYS A 1 201 ? 20.812 -1.792 -50.961 1.00 93.81 201 LYS A CA 1
ATOM 1690 C C . LYS A 1 201 ? 21.572 -2.208 -49.705 1.00 93.81 201 LYS A C 1
ATOM 1692 O O . LYS A 1 201 ? 21.317 -3.290 -49.186 1.00 93.81 201 LYS A O 1
ATOM 1697 N N . SER A 1 202 ? 22.458 -1.349 -49.198 1.00 92.25 202 SER A N 1
ATOM 1698 C CA . SER A 1 202 ? 23.202 -1.605 -47.962 1.00 92.25 202 SER A CA 1
ATOM 1699 C C . SER A 1 202 ? 22.261 -1.794 -46.776 1.00 92.25 202 SER A C 1
ATOM 1701 O O . SER A 1 202 ? 22.415 -2.751 -46.032 1.00 92.25 202 SER A O 1
ATOM 1703 N N . TRP A 1 203 ? 21.240 -0.951 -46.635 1.00 95.44 203 TRP A N 1
ATOM 1704 C CA . TRP A 1 203 ? 20.286 -1.030 -45.526 1.00 95.44 203 TRP A CA 1
ATOM 1705 C C . TRP A 1 203 ? 19.396 -2.272 -45.605 1.00 95.44 203 TRP A C 1
ATOM 1707 O O . TRP A 1 203 ? 19.125 -2.890 -44.579 1.00 95.44 203 TRP A O 1
ATOM 1717 N N . SER A 1 204 ? 19.009 -2.683 -46.817 1.00 93.25 204 SER A N 1
ATOM 1718 C CA . SER A 1 204 ? 18.296 -3.950 -47.039 1.00 93.25 204 SER A CA 1
ATOM 1719 C C . SER A 1 204 ? 19.156 -5.159 -46.657 1.00 93.25 204 SER A C 1
ATOM 1721 O O . SER A 1 204 ? 18.662 -6.130 -46.092 1.00 93.25 204 SER A O 1
ATOM 1723 N N . TYR A 1 205 ? 20.458 -5.102 -46.950 1.00 91.62 205 TYR A N 1
ATOM 1724 C CA . TYR A 1 205 ? 21.402 -6.138 -46.543 1.00 91.62 205 TYR A CA 1
ATOM 1725 C C . TYR A 1 205 ? 21.595 -6.159 -45.020 1.00 91.62 205 TYR A C 1
ATOM 1727 O O . TYR A 1 205 ? 21.518 -7.223 -44.410 1.00 91.62 205 TYR A O 1
ATOM 1735 N N . PHE A 1 206 ? 21.789 -4.998 -44.389 1.00 92.19 206 PHE A N 1
ATOM 1736 C CA . PHE A 1 206 ? 21.972 -4.899 -42.939 1.00 92.19 206 PHE A CA 1
ATOM 1737 C C . PHE A 1 206 ? 20.748 -5.388 -42.162 1.00 92.19 206 PHE A C 1
ATOM 1739 O O . PHE A 1 206 ? 20.905 -6.129 -41.194 1.00 92.19 206 PHE A O 1
ATOM 1746 N N . SER A 1 207 ? 19.535 -5.042 -42.608 1.00 91.38 207 SER A N 1
ATOM 1747 C CA . SER A 1 207 ? 18.312 -5.532 -41.969 1.00 91.38 207 SER A CA 1
ATOM 1748 C C . SER A 1 207 ? 18.192 -7.051 -42.076 1.00 91.38 207 SER A C 1
ATOM 1750 O O . SER A 1 207 ? 17.890 -7.706 -41.084 1.00 91.38 207 SER A O 1
ATOM 1752 N N . LEU A 1 208 ? 18.517 -7.631 -43.238 1.00 90.50 208 LEU A N 1
ATOM 1753 C CA . LEU A 1 208 ? 18.479 -9.080 -43.439 1.00 90.50 208 LEU A CA 1
ATOM 1754 C C . LEU A 1 208 ? 19.445 -9.818 -42.500 1.00 90.50 208 LEU A C 1
ATOM 1756 O O . LEU A 1 208 ? 19.066 -10.831 -41.920 1.00 90.50 208 LEU A O 1
ATOM 1760 N N . GLN A 1 209 ? 20.655 -9.286 -42.289 1.00 86.19 209 GLN A N 1
ATOM 1761 C CA . GLN A 1 209 ? 21.633 -9.851 -41.343 1.00 86.19 209 GLN A CA 1
ATOM 1762 C C . GLN A 1 209 ? 21.137 -9.850 -39.888 1.00 86.19 209 GLN A C 1
ATOM 1764 O O . GLN A 1 209 ? 21.620 -10.625 -39.066 1.00 86.19 209 GLN A O 1
ATOM 1769 N N . LYS A 1 210 ? 20.171 -8.988 -39.559 1.00 83.88 210 LYS A N 1
ATOM 1770 C CA . LYS A 1 210 ? 19.517 -8.931 -38.246 1.00 83.88 210 LYS A CA 1
ATOM 1771 C C . LYS A 1 210 ? 18.184 -9.675 -38.187 1.00 83.88 210 LYS A C 1
ATOM 1773 O O . LYS A 1 210 ? 17.545 -9.658 -37.142 1.00 83.88 210 LYS A O 1
ATOM 1778 N N . GLY A 1 211 ? 17.770 -10.328 -39.275 1.00 86.38 211 GLY A N 1
ATOM 1779 C CA . GLY A 1 211 ? 16.460 -10.976 -39.368 1.00 86.38 211 GLY A CA 1
ATOM 1780 C C . GLY A 1 211 ? 15.295 -9.983 -39.439 1.00 86.38 211 GLY A C 1
ATOM 1781 O O . GLY A 1 211 ? 14.161 -10.339 -39.135 1.00 86.38 211 GLY A O 1
ATOM 1782 N N . GLU A 1 212 ? 15.562 -8.736 -39.828 1.00 87.25 212 GLU A N 1
ATOM 1783 C CA . GLU A 1 212 ? 14.584 -7.653 -39.874 1.00 87.25 212 GLU A CA 1
ATOM 1784 C C . GLU A 1 212 ? 14.164 -7.305 -41.302 1.00 87.25 212 GLU A C 1
ATOM 1786 O O . GLU A 1 212 ? 14.934 -7.397 -42.266 1.00 87.25 212 GLU A O 1
ATOM 1791 N N . LYS A 1 213 ? 12.929 -6.815 -41.430 1.00 86.81 213 LYS A N 1
ATOM 1792 C CA . LYS A 1 213 ? 12.376 -6.345 -42.698 1.00 86.81 213 LYS A CA 1
ATOM 1793 C C . LYS A 1 213 ? 12.569 -4.835 -42.837 1.00 86.81 213 LYS A C 1
ATOM 1795 O O . LYS A 1 213 ? 11.883 -4.054 -42.184 1.00 86.81 213 LYS A O 1
ATOM 1800 N N . PHE A 1 214 ? 13.462 -4.416 -43.731 1.00 90.62 214 PHE A N 1
ATOM 1801 C CA . PHE A 1 214 ? 13.576 -3.013 -44.124 1.00 90.62 214 PHE A CA 1
ATOM 1802 C C . PHE A 1 214 ? 12.565 -2.673 -45.223 1.00 90.62 214 PHE A C 1
ATOM 1804 O O . PHE A 1 214 ? 12.604 -3.229 -46.322 1.00 90.62 214 PHE A O 1
ATOM 1811 N N . GLU A 1 215 ? 11.668 -1.728 -44.941 1.00 89.12 215 GLU A N 1
ATOM 1812 C CA . GLU A 1 215 ? 10.687 -1.244 -45.908 1.00 89.12 215 GLU A CA 1
ATOM 1813 C C . GLU A 1 215 ? 11.005 0.184 -46.350 1.00 89.12 215 GLU A C 1
ATOM 1815 O O . GLU A 1 215 ? 10.841 1.151 -45.608 1.00 89.12 215 GLU A O 1
ATOM 1820 N N . VAL A 1 216 ? 11.376 0.336 -47.623 1.00 88.50 216 VAL A N 1
ATOM 1821 C CA . VAL A 1 216 ? 11.702 1.641 -48.228 1.00 88.50 216 VAL A CA 1
ATOM 1822 C C . VAL A 1 216 ? 10.537 2.639 -48.123 1.00 88.50 216 VAL A C 1
ATOM 1824 O O . VAL A 1 216 ? 10.762 3.848 -48.089 1.00 88.50 216 VAL A O 1
ATOM 1827 N N . ARG A 1 217 ? 9.285 2.161 -48.034 1.00 89.19 217 ARG A N 1
ATOM 1828 C CA . ARG A 1 217 ? 8.101 3.018 -47.836 1.00 89.19 217 ARG A CA 1
ATOM 1829 C C . ARG A 1 217 ? 8.179 3.811 -46.529 1.00 89.19 217 ARG A C 1
ATOM 1831 O O . ARG A 1 217 ? 7.876 5.000 -46.555 1.00 89.19 217 ARG A O 1
ATOM 1838 N N . ASN A 1 218 ? 8.663 3.192 -45.451 1.00 89.06 218 ASN A N 1
ATOM 1839 C CA . ASN A 1 218 ? 8.779 3.820 -44.131 1.00 89.06 218 ASN A CA 1
ATOM 1840 C C . ASN A 1 218 ? 9.862 4.905 -44.126 1.00 89.06 218 ASN A C 1
ATOM 1842 O O . ASN A 1 218 ? 9.692 5.968 -43.538 1.00 89.06 218 ASN A O 1
ATOM 1846 N N . LEU A 1 219 ? 10.962 4.682 -44.847 1.00 90.69 219 LEU A N 1
ATOM 1847 C CA . LEU A 1 219 ? 11.973 5.718 -45.059 1.00 90.69 219 LEU A CA 1
ATOM 1848 C C . LEU A 1 219 ? 11.417 6.869 -45.916 1.00 90.69 219 LEU A C 1
ATOM 1850 O O . LEU A 1 219 ? 11.593 8.041 -45.592 1.00 90.69 219 LEU A O 1
ATOM 1854 N N . ASN A 1 220 ? 10.675 6.548 -46.978 1.00 89.88 220 ASN A N 1
ATOM 1855 C CA . ASN A 1 220 ? 10.059 7.537 -47.863 1.00 89.88 220 ASN A CA 1
ATOM 1856 C C . ASN A 1 220 ? 8.900 8.319 -47.231 1.00 89.88 220 ASN A C 1
ATOM 1858 O O . ASN A 1 220 ? 8.499 9.329 -47.809 1.00 89.88 220 ASN A O 1
ATOM 1862 N N . SER A 1 221 ? 8.355 7.916 -46.081 1.00 90.69 221 SER A N 1
ATOM 1863 C CA . SER A 1 221 ? 7.411 8.755 -45.333 1.00 90.69 221 SER A CA 1
ATOM 1864 C C . SER A 1 221 ? 8.100 9.879 -44.557 1.00 90.69 221 SER A C 1
ATOM 1866 O O . SER A 1 221 ? 7.492 10.939 -44.411 1.00 90.69 221 SER A O 1
ATOM 1868 N N . LEU A 1 222 ? 9.364 9.701 -44.152 1.00 92.19 222 LEU A N 1
ATOM 1869 C CA . LEU A 1 222 ? 10.098 10.662 -43.322 1.00 92.19 222 LEU A CA 1
ATOM 1870 C C . LEU A 1 222 ? 10.363 11.981 -44.060 1.00 92.19 222 LEU A C 1
ATOM 1872 O O . LEU A 1 222 ? 10.798 12.007 -45.219 1.00 92.19 222 LEU A O 1
ATOM 1876 N N . LEU A 1 223 ? 10.103 13.099 -43.381 1.00 92.69 223 LEU A N 1
ATOM 1877 C CA . LEU A 1 223 ? 10.276 14.435 -43.947 1.00 92.69 223 LEU A CA 1
ATOM 1878 C C . LEU A 1 223 ? 11.762 14.768 -44.110 1.00 92.69 223 LEU A C 1
ATOM 1880 O O . LEU A 1 223 ? 12.173 15.304 -45.138 1.00 92.69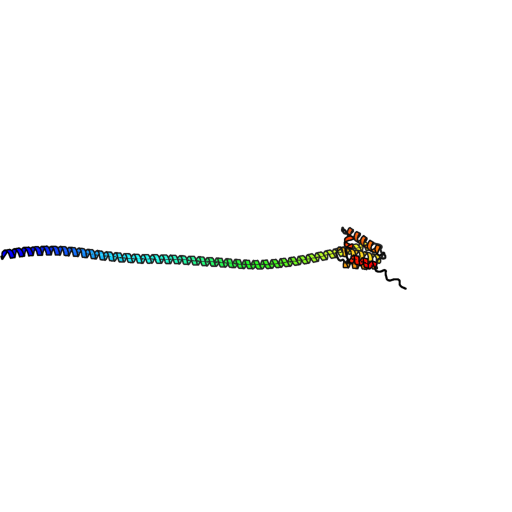 223 LEU A O 1
ATOM 1884 N N . GLU A 1 224 ? 12.564 14.399 -43.124 1.00 93.75 224 GLU A N 1
ATOM 1885 C CA . GLU A 1 224 ? 14.002 14.622 -43.020 1.00 93.75 224 GLU A CA 1
ATOM 1886 C C . GLU A 1 224 ? 14.738 13.911 -44.164 1.00 93.75 224 GLU A C 1
ATOM 1888 O O . GLU A 1 224 ? 15.594 14.499 -44.829 1.00 93.75 224 GLU A O 1
ATOM 1893 N N . TRP A 1 225 ? 14.321 12.682 -44.486 1.00 93.12 225 TRP A N 1
ATOM 1894 C CA . TRP A 1 225 ? 14.804 11.935 -45.650 1.00 93.12 225 TRP A CA 1
ATOM 1895 C C . TRP A 1 225 ? 14.450 12.635 -46.971 1.00 93.12 225 TRP A C 1
ATOM 1897 O O . TRP A 1 225 ? 15.317 12.840 -47.824 1.00 93.12 225 TRP A O 1
ATOM 1907 N N . LYS A 1 226 ? 13.200 13.090 -47.144 1.00 92.81 226 LYS A N 1
ATOM 1908 C CA . LYS A 1 226 ? 12.802 13.860 -48.341 1.00 92.81 226 LYS A CA 1
ATOM 1909 C C . LYS A 1 226 ? 13.610 15.150 -48.475 1.00 92.81 226 LYS A C 1
ATOM 1911 O O . LYS A 1 226 ? 14.011 15.514 -49.582 1.00 92.81 226 LYS A O 1
ATOM 1916 N N . GLN A 1 227 ? 13.849 15.850 -47.369 1.00 92.38 227 GLN A N 1
ATOM 1917 C CA . GLN A 1 227 ? 14.657 17.067 -47.348 1.00 92.38 227 GLN A CA 1
ATOM 1918 C C . GLN A 1 227 ? 16.114 16.783 -47.719 1.00 92.38 227 GLN A C 1
ATOM 1920 O O . GLN A 1 227 ? 16.685 17.531 -48.513 1.00 92.38 227 GLN A O 1
ATOM 1925 N N . LEU A 1 228 ? 16.697 15.692 -47.217 1.00 92.00 228 LEU A N 1
ATOM 1926 C CA . LEU A 1 228 ? 18.032 15.241 -47.602 1.00 92.00 228 LEU A CA 1
ATOM 1927 C C . LEU A 1 228 ? 18.124 15.014 -49.116 1.00 92.00 228 LEU A C 1
ATOM 1929 O O . LEU A 1 228 ? 19.001 15.580 -49.771 1.00 92.00 228 LEU A O 1
ATOM 1933 N N . LEU A 1 229 ? 17.178 14.264 -49.687 1.00 90.94 229 LEU A N 1
ATOM 1934 C CA . LEU A 1 229 ? 17.128 14.019 -51.130 1.00 90.94 229 LEU A CA 1
ATOM 1935 C C . LEU A 1 229 ? 17.001 15.326 -51.929 1.00 90.94 229 LEU A C 1
ATOM 1937 O O . LEU A 1 229 ? 17.709 15.519 -52.919 1.00 90.94 229 LEU A O 1
ATOM 1941 N N . ARG A 1 230 ? 16.169 16.274 -51.475 1.00 89.06 230 ARG A N 1
ATOM 1942 C CA . ARG A 1 230 ? 16.056 17.606 -52.097 1.00 89.06 230 ARG A CA 1
ATOM 1943 C C . ARG A 1 230 ? 17.376 18.375 -52.041 1.00 89.06 230 ARG A C 1
ATOM 1945 O O . ARG A 1 230 ? 17.816 18.891 -53.068 1.00 89.06 230 ARG A O 1
ATOM 1952 N N . ARG A 1 231 ? 18.056 18.407 -50.891 1.00 86.38 231 ARG A N 1
ATOM 1953 C CA . ARG A 1 231 ? 19.372 19.059 -50.748 1.00 86.38 231 ARG A CA 1
ATOM 1954 C C . ARG A 1 231 ? 20.405 18.454 -51.694 1.00 86.38 231 ARG A C 1
ATOM 1956 O O . ARG A 1 231 ? 21.168 19.194 -52.307 1.00 86.38 231 ARG A O 1
ATOM 1963 N N . MET A 1 232 ? 20.372 17.136 -51.899 1.00 83.44 232 MET A N 1
ATOM 1964 C CA . MET A 1 232 ? 21.227 16.482 -52.890 1.00 83.44 232 MET A CA 1
ATOM 1965 C C . MET A 1 232 ? 20.931 16.968 -54.316 1.00 83.44 232 MET A C 1
ATOM 1967 O O . MET A 1 232 ? 21.862 17.096 -55.102 1.00 83.44 232 MET A O 1
ATOM 1971 N N . THR A 1 233 ? 19.681 17.285 -54.673 1.00 72.38 233 THR A N 1
ATOM 1972 C CA . THR A 1 233 ? 19.327 17.744 -56.034 1.00 72.38 233 THR A CA 1
ATOM 1973 C C . THR A 1 233 ? 19.743 19.189 -56.358 1.00 72.38 233 THR A C 1
ATOM 1975 O O . THR A 1 233 ? 20.167 19.443 -57.487 1.00 72.38 233 THR A O 1
ATOM 1978 N N . VAL A 1 234 ? 19.737 20.111 -55.386 1.00 59.38 234 VAL A N 1
ATOM 1979 C CA . VAL A 1 234 ? 19.887 21.571 -55.611 1.00 59.38 234 VAL A CA 1
ATOM 1980 C C . VAL A 1 234 ? 21.338 22.041 -55.867 1.00 59.38 234 VAL A C 1
ATOM 1982 O O . VAL A 1 234 ? 21.553 23.126 -56.395 1.00 59.38 234 VAL A O 1
ATOM 1985 N N . VAL A 1 235 ? 22.372 21.224 -55.620 1.00 52.94 235 VAL A N 1
ATOM 1986 C CA . VAL A 1 235 ? 23.800 21.644 -55.720 1.00 52.94 235 VAL A CA 1
ATOM 1987 C C . VAL A 1 235 ? 24.325 21.794 -57.177 1.00 52.94 235 VAL A C 1
ATOM 1989 O O . VAL A 1 235 ? 25.523 21.822 -57.422 1.00 52.94 235 VAL A O 1
ATOM 1992 N N . LYS A 1 236 ? 23.461 21.893 -58.198 1.00 49.06 236 LYS A N 1
ATOM 1993 C CA . LYS A 1 236 ? 23.859 22.252 -59.581 1.00 49.06 236 LYS A CA 1
ATOM 1994 C C . LYS A 1 236 ? 22.956 23.362 -60.145 1.00 49.06 236 LYS A C 1
ATOM 1996 O O . LYS A 1 236 ? 22.166 23.133 -61.049 1.00 49.06 236 LYS A O 1
ATOM 2001 N N . SER A 1 237 ? 23.090 24.576 -59.614 1.00 42.38 237 SER A N 1
ATOM 2002 C CA . SER A 1 237 ? 22.600 25.804 -60.269 1.00 42.38 237 SER A CA 1
ATOM 2003 C C . SER A 1 237 ? 23.439 27.047 -59.922 1.00 42.38 237 SER A C 1
ATOM 2005 O O . SER A 1 237 ? 22.910 28.146 -59.774 1.00 42.38 237 SER A O 1
ATOM 2007 N N . ARG A 1 238 ? 24.760 26.890 -59.765 1.00 43.56 238 ARG A N 1
ATOM 2008 C CA . ARG A 1 238 ? 25.731 28.000 -59.788 1.00 43.56 238 ARG A CA 1
ATOM 2009 C C . ARG A 1 238 ? 26.967 27.588 -60.585 1.00 43.56 238 ARG A C 1
ATOM 2011 O O . ARG A 1 238 ? 28.020 27.300 -60.039 1.00 43.56 238 ARG A O 1
ATOM 2018 N N . ALA A 1 239 ? 26.793 27.526 -61.894 1.00 44.47 239 ALA A N 1
ATOM 2019 C CA . ALA A 1 239 ? 27.838 27.785 -62.870 1.00 44.47 239 ALA A CA 1
ATOM 2020 C C . ALA A 1 239 ? 27.130 28.282 -64.131 1.00 44.47 239 ALA A C 1
ATOM 2022 O O . ALA A 1 239 ? 26.049 27.794 -64.443 1.00 44.47 239 ALA A O 1
ATOM 2023 N N . THR A 1 240 ? 27.757 29.245 -64.800 1.00 38.81 240 THR A N 1
ATOM 2024 C CA . THR A 1 240 ? 27.327 29.978 -66.001 1.00 38.81 240 THR A CA 1
ATOM 2025 C C . THR A 1 240 ? 26.345 31.127 -65.768 1.00 38.81 240 THR A C 1
ATOM 2027 O O . THR A 1 240 ? 25.138 30.992 -65.950 1.00 38.81 240 THR A O 1
ATOM 2030 N N . LYS A 1 241 ? 26.895 32.312 -65.495 1.00 37.53 241 LYS A N 1
ATOM 2031 C CA . LYS A 1 241 ? 26.713 33.456 -66.397 1.00 37.53 241 LYS A CA 1
ATOM 2032 C C . LYS A 1 241 ? 28.027 34.243 -66.459 1.00 37.53 241 LYS A C 1
ATOM 2034 O O . LYS A 1 241 ? 28.731 34.302 -65.459 1.00 37.53 241 LYS A O 1
ATOM 2039 N N . LYS A 1 242 ? 28.312 34.655 -67.695 1.00 38.97 242 LYS A N 1
ATOM 2040 C CA . LYS A 1 242 ? 29.502 35.294 -68.271 1.00 38.97 242 LYS A CA 1
ATOM 2041 C C . LYS A 1 242 ? 30.236 36.274 -67.367 1.00 38.97 242 LYS A C 1
ATOM 2043 O O . LYS A 1 242 ? 29.536 37.044 -66.679 1.00 38.97 242 LYS A O 1
#